Protein AF-A0A812NEE2-F1 (afdb_monomer)

Secondary structure (DSSP, 8-state):
--HHHHHHTS-----HHHHHHHHHTT--S-PPP--EETTEEPPTTS--TTHHHHHHHTT-S-HHHHHHHHHHHHHHHT--HHHHHHHHT-SS--HHHHHHHHHHHHTTT-----HHHHHHHHH-TTHHHHHHS--GGGS-HHHHHHHHHHHHHTGGGGSHHHHHHH-TTTHHHHHHHHHHHHHTT-

pLDDT: mean 72.53, std 22.14, range [34.97, 94.06]

Orga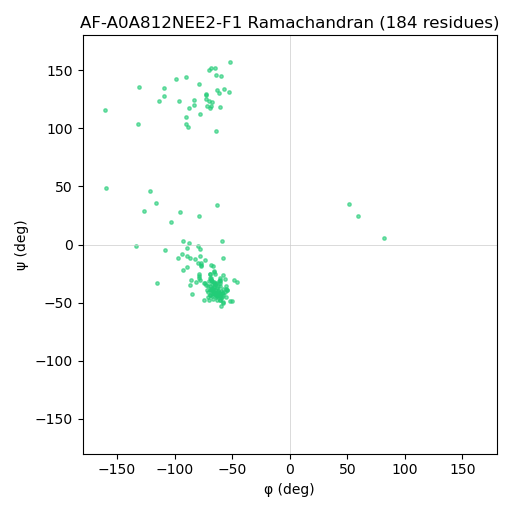nism: NCBI:txid1628268

Radius of gyration: 22.35 Å; Cα contacts (8 Å, |Δi|>4): 131; chains: 1; bounding box: 48×36×62 Å

Foldseek 3Di:
DPVVVVVVVPDDDDDPVVVVVVVVVVPPDPDDDQDDDPNDGDDDPPDDPPPPVVVVVVPPPPVVLVVLLVVLLVLLVPQDLVLLVVQLPDPDHDPLRLLLLQLLCLQVVNNDSDNVVSSVLSVDPCNSVVLSPDDLVVGDPVSLVSNVVSCVVCVVSLPLVNVCVRGVNSSSSSSNSVSSNVVVVD

Nearest PDB structures (foldseek):
  8ptk-assembly1_f  TM=9.381E-01  e=3.797E-05  Homo sapiens
  8ptk-assembly1_e  TM=9.399E-01  e=4.403E-05  Homo sapiens
  5ayh-assembly1_A  TM=8.836E-01  e=8.361E-05  Mus musculus
  6zyw-assembly1_B  TM=8.777E-01  e=1.018E-04  Tetrahymena thermophila SB210
  8bwy-assembly1_B  TM=8.777E-01  e=1.668E-04  Chlamydomonas reinhardtii

Solvent-accessible surface area (backbone atoms only — not comparable to full-atom values): 11246 Å² total; per-residue (Å²): 141,71,65,71,66,58,60,68,74,69,66,72,96,71,60,74,69,62,56,51,55,58,52,55,73,72,58,82,59,96,68,79,86,79,66,64,61,96,86,44,82,67,73,96,80,86,72,71,86,67,64,65,59,57,63,62,61,65,75,65,67,55,69,68,57,57,48,46,41,51,52,18,40,55,49,44,73,71,56,56,69,68,52,50,49,59,63,56,72,46,92,67,78,54,69,39,60,46,52,46,50,41,36,58,33,22,64,71,73,44,83,66,76,45,71,69,47,52,44,54,50,70,64,41,84,58,47,62,59,51,60,60,71,55,54,76,88,76,48,52,69,72,32,52,51,52,30,51,52,50,46,67,75,42,50,68,36,58,34,61,74,54,23,39,74,75,33,69,60,51,31,34,54,31,46,34,56,52,30,47,54,52,65,75,70,111

Sequence (186 aa):
NGDLLSELQQEAPCGVGDLQCRLAARFCDGARPTLLFDGSPLASTDFLYEDVSLAVVRRALPEEEAASLHAARTAMSHVRAEHLQLVKDLRMPPEPVRDVLAATMSLLDLREHSWMSMKKFLSQRAIVSRLIALEPHQVSFDSQLAVQEIVRRHSNSFTNEVISRCSIALAPFATLVRAFLVCWKA

Mean predicted aligned error: 14.73 Å

Structure (mmCIF, N/CA/C/O backbone):
data_AF-A0A812NEE2-F1
#
_entry.id   AF-A0A812NEE2-F1
#
loop_
_atom_site.group_PDB
_atom_site.id
_atom_site.type_symbol
_atom_site.label_atom_id
_atom_site.label_alt_id
_atom_site.label_comp_id
_atom_site.label_asym_id
_atom_site.label_entity_id
_atom_site.label_seq_id
_atom_site.pdbx_PDB_ins_code
_atom_site.Cartn_x
_atom_site.Cartn_y
_atom_site.Cartn_z
_atom_site.occupancy
_atom_site.B_iso_or_equiv
_atom_site.auth_seq_id
_atom_site.auth_comp_id
_atom_site.auth_asym_id
_atom_site.auth_atom_id
_atom_site.pdbx_PDB_model_num
ATOM 1 N N . ASN A 1 1 ? -22.176 -0.102 44.990 1.00 48.22 1 ASN A N 1
ATOM 2 C CA . ASN A 1 1 ? -21.096 -0.393 44.016 1.00 48.22 1 ASN A CA 1
ATOM 3 C C . ASN A 1 1 ? -20.821 -1.889 43.814 1.00 48.22 1 ASN A C 1
ATOM 5 O O . ASN A 1 1 ? -19.734 -2.221 43.374 1.00 48.22 1 ASN A O 1
ATOM 9 N N . GLY A 1 2 ? -21.789 -2.786 44.064 1.00 37.38 2 GLY A N 1
ATOM 10 C CA . GLY A 1 2 ? -21.690 -4.214 43.707 1.00 37.38 2 GLY A CA 1
ATOM 11 C C . GLY A 1 2 ? -22.718 -4.660 42.658 1.00 37.38 2 GLY A C 1
ATOM 12 O O . GLY A 1 2 ? -22.390 -5.470 41.806 1.00 37.38 2 GLY A O 1
ATOM 13 N N . ASP A 1 3 ? -23.922 -4.073 42.658 1.00 39.34 3 ASP A N 1
ATOM 14 C CA . ASP A 1 3 ? -25.022 -4.505 41.775 1.00 39.34 3 ASP A CA 1
ATOM 15 C C . ASP A 1 3 ? -24.939 -4.021 40.316 1.00 39.34 3 ASP A C 1
ATOM 17 O O . ASP A 1 3 ? -25.404 -4.708 39.414 1.00 39.34 3 ASP A O 1
ATOM 21 N N . LEU A 1 4 ? -24.290 -2.882 40.044 1.00 40.31 4 LEU A N 1
ATOM 22 C CA . LEU A 1 4 ? -24.251 -2.288 38.694 1.00 40.31 4 LEU A CA 1
ATOM 23 C C . LEU A 1 4 ? -23.427 -3.090 37.675 1.00 40.31 4 LEU A C 1
ATOM 25 O O . LEU A 1 4 ? -23.661 -2.979 36.475 1.00 40.31 4 LEU A O 1
ATOM 29 N N . LEU A 1 5 ? -22.449 -3.877 38.133 1.00 39.06 5 LEU A N 1
ATOM 30 C CA . LEU A 1 5 ? -21.659 -4.739 37.247 1.00 39.06 5 LEU A CA 1
ATOM 31 C C . LEU A 1 5 ? -22.418 -6.018 36.878 1.00 39.06 5 LEU A C 1
ATOM 33 O O . LEU A 1 5 ? -22.235 -6.529 35.776 1.00 39.06 5 LEU A O 1
ATOM 37 N N . SER A 1 6 ? -23.301 -6.485 37.761 1.00 43.12 6 SER A N 1
ATOM 38 C CA . SER A 1 6 ? -24.128 -7.670 37.537 1.00 43.12 6 SER A CA 1
ATOM 39 C C . SER A 1 6 ? -25.227 -7.401 36.504 1.00 43.12 6 SER A C 1
ATOM 41 O O . SER A 1 6 ? -25.455 -8.235 35.633 1.00 43.12 6 SER A O 1
ATOM 43 N N . GLU A 1 7 ? -25.840 -6.210 36.521 1.00 43.22 7 GLU A N 1
ATOM 44 C CA . GLU A 1 7 ? -26.845 -5.818 35.516 1.00 43.22 7 GLU A CA 1
ATOM 45 C C . GLU A 1 7 ? -26.243 -5.590 34.118 1.00 43.22 7 GLU A C 1
ATOM 47 O O . GLU A 1 7 ? -26.901 -5.843 33.114 1.00 43.22 7 GLU A O 1
ATOM 52 N N . LEU A 1 8 ? -24.972 -5.180 34.017 1.00 43.47 8 LEU A N 1
ATOM 53 C CA . LEU A 1 8 ? -24.307 -4.992 32.720 1.00 43.47 8 LEU A CA 1
ATOM 54 C C . LEU A 1 8 ? -23.863 -6.304 32.055 1.00 43.47 8 LEU A C 1
ATOM 56 O O . LEU A 1 8 ? -23.601 -6.308 30.853 1.00 43.47 8 LEU A O 1
ATOM 60 N N . GLN A 1 9 ? -23.768 -7.409 32.802 1.00 45.78 9 GLN A N 1
ATOM 61 C CA . GLN A 1 9 ? -23.388 -8.717 32.250 1.00 45.78 9 GLN A CA 1
ATOM 62 C C . GLN A 1 9 ? -24.579 -9.542 31.742 1.00 45.78 9 GLN A C 1
ATOM 64 O O . GLN A 1 9 ? -24.358 -10.559 31.087 1.00 45.78 9 GLN A O 1
ATOM 69 N N . GLN A 1 10 ? -25.819 -9.126 32.020 1.00 46.88 10 GLN A N 1
ATOM 70 C CA . GLN A 1 10 ? -27.020 -9.904 31.689 1.00 46.88 10 GLN A CA 1
ATOM 71 C C . GLN A 1 10 ? -27.866 -9.349 30.538 1.00 46.88 10 GLN A C 1
ATOM 73 O O . GLN A 1 10 ? -28.805 -10.017 30.107 1.00 46.88 10 GLN A O 1
ATOM 78 N N . GLU A 1 11 ? -27.526 -8.189 29.983 1.00 41.81 11 GLU A N 1
ATOM 79 C CA . GLU A 1 11 ? -28.314 -7.589 28.907 1.00 41.81 11 GLU A CA 1
ATOM 80 C C . GLU A 1 11 ? -27.861 -8.114 27.534 1.00 41.81 11 GLU A C 1
ATOM 82 O O . GLU A 1 11 ? -26.716 -7.949 27.109 1.00 41.81 11 GLU A O 1
ATOM 87 N N . ALA A 1 12 ? -28.791 -8.788 26.856 1.00 47.44 12 ALA A N 1
ATOM 88 C CA . ALA A 1 12 ? -28.661 -9.323 25.504 1.00 47.44 12 ALA A CA 1
ATOM 89 C C . ALA A 1 12 ? -28.190 -8.256 24.488 1.00 47.44 12 ALA A C 1
ATOM 91 O O . ALA A 1 12 ? -28.413 -7.063 24.704 1.00 47.44 12 ALA A O 1
ATOM 92 N N . PRO A 1 13 ? -27.583 -8.651 23.349 1.00 44.16 13 PRO A N 1
ATOM 93 C CA . PRO A 1 13 ? -27.105 -7.705 22.343 1.00 44.16 13 PRO A CA 1
ATOM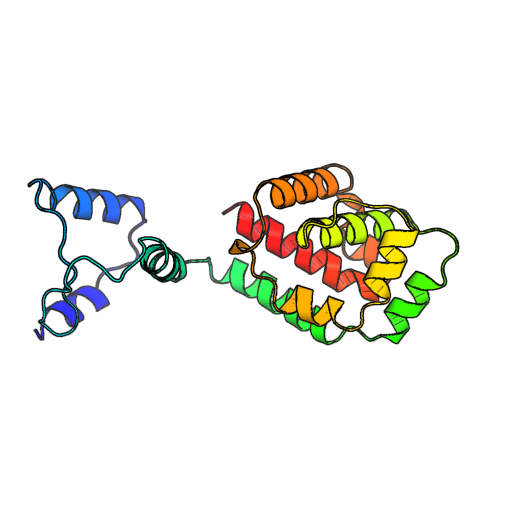 94 C C . PRO A 1 13 ? -28.282 -6.936 21.727 1.00 44.16 13 PRO A C 1
ATOM 96 O O . PRO A 1 13 ? -28.966 -7.430 20.832 1.00 44.16 13 PRO A O 1
ATOM 99 N N . CYS A 1 14 ? -28.537 -5.723 22.211 1.00 43.34 14 CYS A N 1
ATOM 100 C CA . CYS A 1 14 ? -29.480 -4.801 21.594 1.00 43.34 14 CYS A CA 1
ATOM 101 C C . CYS A 1 14 ? -28.759 -3.921 20.564 1.00 43.34 14 CYS A C 1
ATOM 103 O O . CYS A 1 14 ? -27.583 -3.579 20.703 1.00 43.34 14 CYS A O 1
ATOM 105 N N . GLY A 1 15 ? -29.462 -3.602 19.476 1.00 44.22 15 GLY A N 1
ATOM 106 C CA . GLY A 1 15 ? -28.920 -2.809 18.377 1.00 44.22 15 GLY A CA 1
ATOM 107 C C . GLY A 1 15 ? -28.562 -1.388 18.818 1.00 44.22 15 GLY A C 1
ATOM 108 O O . GLY A 1 15 ? -29.249 -0.786 19.639 1.00 44.22 15 GLY A O 1
ATOM 109 N N . VAL A 1 16 ? -27.503 -0.837 18.219 1.00 41.56 16 VAL A N 1
ATOM 110 C CA . VAL A 1 16 ? -26.883 0.468 18.535 1.00 41.56 16 VAL A CA 1
ATOM 111 C C . VAL A 1 16 ? -27.891 1.628 18.654 1.00 41.56 16 VAL A C 1
ATOM 113 O O . VAL A 1 16 ? -27.693 2.536 19.462 1.00 41.56 16 VAL A O 1
ATOM 116 N N . GLY A 1 17 ? -29.002 1.578 17.910 1.00 38.00 17 GLY A N 1
ATOM 117 C CA . GLY A 1 17 ? -30.061 2.593 17.963 1.00 38.00 17 GLY A CA 1
ATOM 1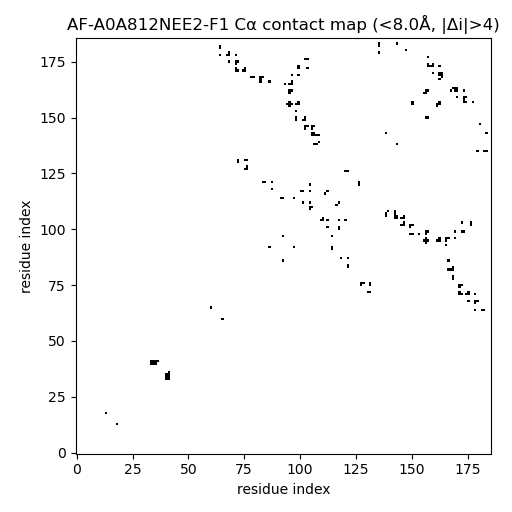18 C C . GLY A 1 17 ? -30.837 2.644 19.286 1.00 38.00 17 GLY A C 1
ATOM 119 O O . GLY A 1 17 ? -31.224 3.725 19.724 1.00 38.00 17 GLY A O 1
ATOM 120 N N . ASP A 1 18 ? -31.006 1.512 19.974 1.00 38.94 18 ASP A N 1
ATOM 121 C CA . ASP A 1 18 ? -31.802 1.433 21.209 1.00 38.94 18 ASP A CA 1
ATOM 122 C C . ASP A 1 18 ? -31.025 1.987 22.421 1.00 38.94 18 ASP A C 1
ATOM 124 O O . ASP A 1 18 ? -31.584 2.619 23.325 1.00 38.94 18 ASP A O 1
ATOM 128 N N . LEU A 1 19 ? -29.691 1.853 22.397 1.00 42.47 19 LEU A N 1
ATOM 129 C CA . LEU A 1 19 ? -28.796 2.459 23.387 1.00 42.47 19 LEU A CA 1
ATOM 130 C C . LEU A 1 19 ? -28.774 3.993 23.279 1.00 42.47 19 LEU A C 1
ATOM 132 O O . LEU A 1 19 ? -28.761 4.681 24.303 1.00 42.47 19 LEU A O 1
ATOM 136 N N . GLN A 1 20 ? -28.804 4.532 22.053 1.00 41.69 20 GLN A N 1
ATOM 137 C CA . GLN A 1 20 ? -28.837 5.979 21.806 1.00 41.69 20 GLN A CA 1
ATOM 138 C C . GLN A 1 20 ? -30.116 6.621 22.356 1.00 41.69 20 GLN A C 1
ATOM 140 O O . GLN A 1 20 ? -30.035 7.660 23.014 1.00 41.69 20 GLN A O 1
ATOM 145 N N . CYS A 1 21 ? -31.279 5.985 22.172 1.00 35.72 21 CYS A N 1
ATOM 146 C CA . CYS A 1 21 ? -32.547 6.480 22.714 1.00 35.72 21 CYS A CA 1
ATOM 147 C C . CYS A 1 21 ? -32.591 6.446 24.253 1.00 35.72 21 CYS A C 1
ATOM 149 O O . CYS A 1 21 ? -33.075 7.396 24.874 1.00 35.72 21 CYS A O 1
ATOM 151 N N . ARG A 1 22 ? -32.040 5.401 24.891 1.00 38.59 22 ARG A N 1
ATOM 152 C CA . ARG A 1 22 ? -32.010 5.285 26.365 1.00 38.59 22 ARG A CA 1
ATOM 153 C C . ARG A 1 22 ? -31.022 6.245 27.028 1.00 38.59 22 ARG A C 1
ATOM 155 O O . ARG A 1 22 ? -31.306 6.741 28.119 1.00 38.59 22 ARG A O 1
ATOM 162 N N . LEU A 1 23 ? -29.888 6.522 26.384 1.00 42.47 23 LEU A N 1
ATOM 163 C CA . LEU A 1 23 ? -28.936 7.531 26.853 1.00 42.47 23 LEU A CA 1
ATOM 164 C C . LEU A 1 23 ? -29.522 8.937 26.686 1.00 42.47 23 LEU A C 1
ATOM 166 O O . LEU A 1 23 ? -29.546 9.686 27.656 1.00 42.47 23 LEU A O 1
ATOM 170 N N . ALA A 1 24 ? -30.092 9.269 25.524 1.00 39.28 24 ALA A N 1
ATOM 171 C CA . ALA A 1 24 ? -30.701 10.581 25.285 1.00 39.28 24 ALA A CA 1
ATOM 172 C C . ALA A 1 24 ? -31.831 10.913 26.281 1.00 39.28 24 ALA A C 1
ATOM 174 O O . ALA A 1 24 ? -31.908 12.041 26.763 1.00 39.28 24 ALA A O 1
ATOM 175 N N . ALA A 1 25 ? -32.648 9.923 26.663 1.00 39.91 25 ALA A N 1
ATOM 176 C CA . ALA A 1 25 ? -33.715 10.097 27.652 1.00 39.91 25 ALA A CA 1
ATOM 177 C C . ALA A 1 25 ? -33.213 10.360 29.090 1.00 39.91 25 ALA A C 1
ATOM 179 O O . ALA A 1 25 ? -33.983 10.830 29.925 1.00 39.91 25 ALA A O 1
ATOM 180 N N . ARG A 1 26 ? -31.940 10.069 29.403 1.00 45.72 26 ARG A N 1
ATOM 181 C CA . ARG A 1 26 ? -31.341 10.323 30.728 1.00 45.72 26 ARG A CA 1
ATOM 182 C C . ARG A 1 26 ? -30.608 11.666 30.841 1.00 45.72 26 ARG A C 1
ATOM 184 O O . ARG A 1 26 ? -30.230 12.030 31.949 1.00 45.72 26 ARG A O 1
ATOM 191 N N . PHE A 1 27 ? -30.428 12.406 29.744 1.00 49.34 27 PHE A N 1
ATOM 192 C CA . PHE A 1 27 ? -29.640 13.650 29.705 1.00 49.34 27 PHE A CA 1
ATOM 193 C C . PHE A 1 27 ? -30.481 14.895 29.369 1.00 49.34 27 PHE A C 1
ATOM 195 O O . PHE A 1 27 ? -30.011 15.801 28.685 1.00 49.34 27 PHE A O 1
ATOM 202 N N . CYS A 1 28 ? -31.732 14.954 29.836 1.00 39.47 28 CYS A N 1
ATOM 203 C CA . CYS A 1 28 ? -32.640 16.070 29.539 1.00 39.47 28 CYS A CA 1
ATOM 204 C C . CYS A 1 28 ? -32.396 17.356 30.348 1.00 39.47 28 CYS A C 1
ATOM 206 O O . CYS A 1 28 ? -33.044 18.356 30.059 1.00 39.47 28 CYS A O 1
ATOM 208 N N . ASP A 1 29 ? -31.459 17.383 31.295 1.00 39.16 29 ASP A N 1
ATOM 209 C CA . ASP A 1 29 ? -31.060 18.621 31.969 1.00 39.16 29 ASP A CA 1
ATOM 210 C C . ASP A 1 29 ? -29.656 19.014 31.524 1.00 39.16 29 ASP A C 1
ATOM 212 O O . ASP A 1 29 ? -28.736 18.202 31.585 1.00 39.16 29 ASP A O 1
ATOM 216 N N . GLY A 1 30 ? -29.498 20.259 31.066 1.00 44.59 30 GLY A N 1
ATOM 217 C CA . GLY A 1 30 ? -28.292 20.843 30.459 1.00 44.59 30 GLY A CA 1
ATOM 218 C C . GLY A 1 30 ? -27.040 20.934 31.348 1.00 44.59 30 GLY A C 1
ATOM 219 O O . GLY A 1 30 ? -26.257 21.874 31.217 1.00 44.59 30 GLY A O 1
ATOM 220 N N . ALA A 1 31 ? -26.825 19.979 32.248 1.00 40.44 31 ALA A N 1
ATOM 221 C CA . ALA A 1 31 ? -25.602 19.797 33.003 1.00 40.44 31 ALA A CA 1
ATOM 222 C C . ALA A 1 31 ? -24.578 19.016 32.161 1.00 40.44 31 ALA A C 1
ATOM 224 O O . ALA A 1 31 ? -24.808 17.881 31.743 1.00 40.44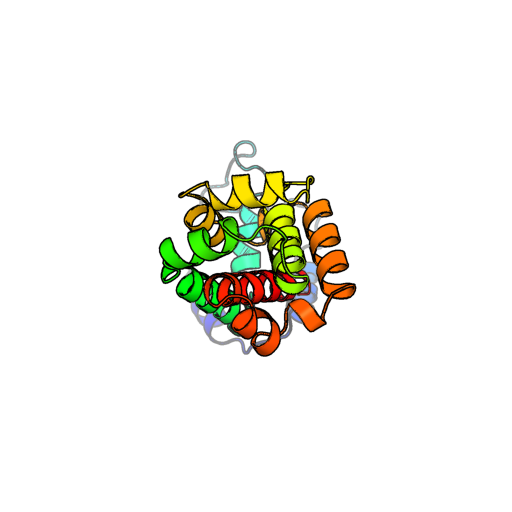 31 ALA A O 1
ATOM 225 N N . ARG A 1 32 ? -23.421 19.639 31.909 1.00 43.19 32 ARG A N 1
ATOM 226 C CA . ARG A 1 32 ? -22.275 18.989 31.255 1.00 43.19 32 ARG A CA 1
ATOM 227 C C . ARG A 1 32 ? -21.852 17.750 32.061 1.00 43.19 32 ARG A C 1
ATOM 229 O O . ARG A 1 32 ? -21.709 17.866 33.278 1.00 43.19 32 ARG A O 1
ATOM 236 N N . PRO A 1 33 ? -21.600 16.593 31.424 1.00 42.84 33 PRO A N 1
ATOM 237 C CA . PRO A 1 33 ? -21.165 15.405 32.143 1.00 42.84 33 PRO A CA 1
ATOM 238 C C . PRO A 1 33 ? -19.756 15.616 32.714 1.00 42.84 33 PRO A C 1
ATOM 240 O O . PRO A 1 33 ? -18.811 15.881 31.973 1.00 42.84 33 PRO A O 1
ATOM 243 N N . THR A 1 34 ? -19.601 15.479 34.032 1.00 40.47 34 THR A N 1
ATOM 244 C CA . THR A 1 34 ? -18.290 15.307 34.670 1.00 40.47 34 THR A CA 1
ATOM 245 C C . THR A 1 34 ? -18.001 13.814 34.728 1.00 40.47 34 THR A C 1
ATOM 247 O O . THR A 1 34 ? -18.658 13.079 35.463 1.00 40.47 34 THR A O 1
ATOM 250 N N . LEU A 1 35 ? -17.042 13.348 33.928 1.00 39.38 35 LEU A N 1
ATOM 251 C CA . LEU A 1 35 ? -16.550 11.979 34.047 1.00 39.38 35 LEU A CA 1
ATOM 252 C C . LEU A 1 35 ? -15.759 11.858 35.355 1.00 39.38 35 LEU A C 1
ATOM 254 O O . LEU A 1 35 ? -14.823 12.617 35.606 1.00 39.38 35 LEU A O 1
ATOM 258 N N . LEU A 1 36 ? -16.177 10.920 36.200 1.00 39.97 36 LEU A N 1
ATOM 259 C CA . LEU A 1 36 ? -15.525 10.575 37.460 1.00 39.97 36 LEU A CA 1
ATOM 260 C C . LEU A 1 36 ? -14.615 9.371 37.215 1.00 39.97 36 LEU A C 1
ATOM 262 O O . LEU A 1 36 ? -15.090 8.321 36.781 1.00 39.97 36 LEU A O 1
ATOM 266 N N . PHE A 1 37 ? -13.328 9.512 37.520 1.00 34.97 37 PHE A N 1
ATOM 267 C CA . PHE A 1 37 ? -12.388 8.393 37.572 1.00 34.97 37 PHE A CA 1
ATOM 268 C C . PHE A 1 37 ? -11.950 8.220 39.031 1.00 34.97 37 PHE A C 1
ATOM 270 O O . PHE A 1 37 ? -11.537 9.183 39.672 1.00 34.97 37 PHE A O 1
ATOM 277 N N . ASP A 1 38 ? -12.144 7.018 39.579 1.00 35.34 38 ASP A N 1
ATOM 278 C CA . ASP A 1 38 ? -11.843 6.644 40.975 1.00 35.34 38 ASP A CA 1
ATOM 279 C C . ASP A 1 38 ? -12.420 7.579 42.069 1.00 35.34 38 ASP A C 1
ATOM 281 O O . ASP A 1 38 ? -11.824 7.824 43.113 1.00 35.34 38 ASP A O 1
ATOM 285 N N . GLY A 1 39 ? -13.610 8.142 41.828 1.00 41.50 39 GLY A N 1
ATOM 286 C CA . GLY A 1 39 ? -14.336 8.946 42.820 1.00 41.50 39 GLY A CA 1
ATOM 287 C C . GLY A 1 39 ? -13.893 10.407 42.955 1.00 41.50 39 GLY A C 1
ATOM 288 O O . GLY A 1 39 ? -14.441 11.111 43.801 1.00 41.50 39 GLY A O 1
ATOM 289 N N . SER A 1 40 ? -12.975 10.894 42.113 1.00 37.69 40 SER A N 1
ATOM 290 C CA . SER A 1 40 ? -12.601 12.317 42.069 1.00 37.69 40 SER A CA 1
ATOM 291 C C . SER A 1 40 ? -13.102 13.005 40.789 1.00 37.69 40 SER A C 1
ATOM 293 O O . SER A 1 40 ? -12.956 12.440 39.700 1.00 37.69 40 SER A O 1
ATOM 295 N N . PRO A 1 41 ? -13.695 14.215 40.879 1.00 39.56 41 PRO A N 1
ATOM 296 C CA . PRO A 1 41 ? -14.094 14.992 39.709 1.00 39.56 41 PRO A CA 1
ATOM 297 C C . PRO A 1 41 ? -12.850 15.475 38.960 1.00 39.56 41 PRO A C 1
ATOM 299 O O . PRO A 1 41 ? -12.022 16.201 39.510 1.00 39.56 41 PRO A O 1
ATOM 302 N N . LEU A 1 42 ? -12.713 15.059 37.702 1.00 39.00 42 LEU A N 1
ATOM 303 C CA . LEU A 1 42 ? -11.600 15.465 36.851 1.00 39.00 42 LEU A CA 1
ATOM 304 C C . LEU A 1 42 ? -11.743 16.953 36.501 1.00 39.00 42 LEU A C 1
ATOM 306 O O . LEU A 1 42 ? -12.730 17.375 35.896 1.00 39.00 42 LEU A O 1
ATOM 310 N N . ALA A 1 43 ? -10.768 17.756 36.927 1.00 41.44 43 ALA A N 1
ATOM 311 C CA . ALA A 1 43 ? -10.721 19.184 36.649 1.00 41.44 43 ALA A CA 1
ATOM 312 C C . ALA A 1 43 ? -10.424 19.464 35.163 1.00 41.44 43 ALA A C 1
ATOM 314 O O . ALA A 1 43 ? -9.764 18.706 34.459 1.00 41.44 43 ALA A O 1
ATOM 315 N N . SER A 1 44 ? -10.952 20.594 34.708 1.00 48.44 44 SER A N 1
ATOM 316 C CA . SER A 1 44 ? -11.383 20.891 33.341 1.00 48.44 44 SER A CA 1
ATOM 317 C C . SER A 1 44 ? -10.287 21.249 32.314 1.00 48.44 44 SER A C 1
ATOM 319 O O . SER A 1 44 ? -10.616 21.937 31.347 1.00 48.44 44 SER A O 1
ATOM 321 N N . THR A 1 45 ? -9.017 20.848 32.454 1.00 44.12 45 THR A N 1
ATOM 322 C CA . THR A 1 45 ? -7.966 21.388 31.551 1.00 44.12 45 THR A CA 1
ATOM 323 C C . THR A 1 45 ? -6.969 20.430 30.905 1.00 44.12 45 THR A C 1
ATOM 325 O O . THR A 1 45 ? -6.222 20.914 30.068 1.00 44.12 45 THR A O 1
ATOM 328 N N . ASP A 1 46 ? -6.992 19.115 31.138 1.00 38.12 46 ASP A N 1
ATOM 329 C CA . ASP A 1 46 ? -5.967 18.223 30.542 1.00 38.12 46 ASP A CA 1
ATOM 330 C C . ASP A 1 46 ? -6.508 17.031 29.738 1.00 38.12 46 ASP A C 1
ATOM 332 O O . ASP A 1 46 ? -5.847 16.005 29.615 1.00 38.12 46 ASP A O 1
ATOM 336 N N . PHE A 1 47 ? -7.693 17.153 29.135 1.00 37.28 47 PHE A N 1
ATOM 337 C CA . PHE A 1 47 ? -8.155 16.162 28.160 1.00 37.28 47 PHE A CA 1
ATOM 338 C C . PHE A 1 47 ? -8.671 16.846 26.901 1.00 37.28 47 PHE A C 1
ATOM 340 O O . PHE A 1 47 ? -9.774 17.393 26.866 1.00 37.28 47 PHE A O 1
ATOM 347 N N . LEU A 1 48 ? -7.853 16.798 25.850 1.00 40.25 48 LEU A N 1
ATOM 348 C CA . LEU A 1 48 ? -8.327 17.042 24.500 1.00 40.25 48 LEU A CA 1
ATOM 349 C C . LEU A 1 48 ? -9.371 15.969 24.173 1.00 40.25 48 LEU A C 1
ATOM 351 O O . LEU A 1 48 ? -9.173 14.774 24.379 1.00 40.25 48 LEU A O 1
ATOM 355 N N . TYR A 1 49 ? -10.507 16.436 23.677 1.00 45.25 49 TYR A N 1
ATOM 356 C CA . TYR A 1 49 ? -11.735 15.710 23.352 1.00 45.25 49 TYR A CA 1
ATOM 357 C C . TYR A 1 49 ? -11.558 14.578 22.307 1.00 45.25 49 TYR A C 1
ATOM 359 O O . TYR A 1 49 ? -12.523 13.922 21.921 1.00 45.25 49 TYR A O 1
ATOM 367 N N . GLU A 1 50 ? -10.331 14.322 21.854 1.00 43.03 50 GLU A N 1
ATOM 368 C CA . GLU A 1 50 ? -9.992 13.374 20.792 1.00 43.03 50 GLU A CA 1
ATOM 369 C C . GLU A 1 50 ? -9.648 11.962 21.302 1.00 43.03 50 GLU A C 1
ATOM 371 O O . GLU A 1 50 ? -9.846 10.996 20.566 1.00 43.03 50 GLU A O 1
ATOM 376 N N . ASP A 1 51 ? -9.244 11.786 22.567 1.00 42.84 51 ASP A N 1
ATOM 377 C CA . ASP A 1 51 ? -8.752 10.478 23.044 1.00 42.84 51 ASP A CA 1
ATOM 378 C C . ASP A 1 51 ? -9.851 9.513 23.532 1.00 42.84 51 ASP A C 1
ATOM 380 O O . ASP A 1 51 ? -9.730 8.292 23.396 1.00 42.84 51 ASP A O 1
ATOM 384 N N . VAL A 1 52 ? -10.963 10.029 24.069 1.00 44.84 52 VAL A N 1
ATOM 385 C CA . VAL A 1 52 ? -12.018 9.183 24.670 1.00 44.84 52 VAL A CA 1
ATOM 386 C C . VAL A 1 52 ? -12.958 8.595 23.608 1.00 44.84 52 VAL A C 1
ATOM 388 O O . VAL A 1 52 ? -13.399 7.450 23.739 1.00 44.84 52 VAL A O 1
ATOM 391 N N . SER A 1 53 ? -13.201 9.312 22.506 1.00 47.94 53 SER A N 1
ATOM 392 C CA . SER A 1 53 ? -14.023 8.813 21.389 1.00 47.94 53 SER A CA 1
ATOM 393 C C . SER A 1 53 ? -13.376 7.628 20.669 1.00 47.94 53 SER A C 1
ATOM 395 O O . SER A 1 53 ? -14.065 6.673 20.313 1.00 47.94 53 SER A O 1
ATOM 397 N N . LEU A 1 54 ? -12.047 7.613 20.529 1.00 45.88 54 LEU A N 1
ATOM 398 C CA . LEU A 1 54 ? -11.335 6.499 19.897 1.00 45.88 54 LEU A CA 1
ATOM 399 C C . LEU A 1 54 ? -11.393 5.215 20.738 1.00 45.88 54 LEU A C 1
ATOM 401 O O . LEU A 1 54 ? -11.413 4.125 20.175 1.00 45.88 54 LEU A O 1
ATOM 405 N N . ALA A 1 55 ? -11.455 5.309 22.070 1.00 37.09 55 ALA A N 1
ATOM 406 C CA . ALA A 1 55 ? -11.505 4.139 22.950 1.00 37.09 55 ALA A CA 1
ATOM 407 C C . ALA A 1 55 ? -12.893 3.477 23.039 1.00 37.09 55 ALA A C 1
ATOM 409 O O . ALA A 1 55 ? -12.984 2.280 23.315 1.00 37.09 55 ALA A O 1
ATOM 410 N N . VAL A 1 56 ? -13.969 4.228 22.789 1.00 40.38 56 VAL A N 1
ATOM 411 C CA . VAL A 1 56 ? -15.348 3.707 22.782 1.00 40.38 56 VAL A CA 1
ATOM 412 C C . VAL A 1 56 ? -15.722 3.144 21.405 1.00 40.38 56 VAL A C 1
ATOM 414 O O . VAL A 1 56 ? -16.358 2.094 21.336 1.00 40.38 56 VAL A O 1
ATOM 417 N N . VAL A 1 57 ? -15.230 3.745 20.314 1.00 45.31 57 VAL A N 1
ATOM 418 C CA . VAL A 1 57 ? -15.356 3.188 18.949 1.00 45.31 57 VAL A CA 1
ATOM 419 C C . VAL A 1 57 ? -14.582 1.866 18.796 1.00 45.31 57 VAL A C 1
ATOM 421 O O . VAL A 1 57 ? -14.988 0.993 18.034 1.00 45.31 57 VAL A O 1
ATOM 424 N N . ARG A 1 58 ? -13.531 1.640 19.602 1.00 44.78 58 ARG A N 1
ATOM 425 C CA . ARG A 1 58 ? -12.776 0.368 19.664 1.00 44.78 58 ARG A CA 1
ATOM 426 C C . ARG A 1 58 ? -13.605 -0.871 20.014 1.00 44.78 58 ARG A C 1
ATOM 428 O O . ARG A 1 58 ? -13.070 -1.971 19.910 1.00 44.78 58 ARG A O 1
ATOM 435 N N . ARG A 1 59 ? -14.857 -0.746 20.466 1.00 42.94 59 ARG A N 1
ATOM 436 C CA . ARG A 1 59 ? -15.601 -1.897 21.001 1.00 42.94 59 ARG A CA 1
ATOM 437 C C . ARG A 1 59 ? -16.411 -2.705 19.989 1.00 42.94 59 ARG A C 1
ATOM 439 O O . ARG A 1 59 ? -16.961 -3.723 20.391 1.00 42.94 59 ARG A O 1
ATOM 446 N N . ALA A 1 60 ? -16.463 -2.314 18.716 1.00 44.56 60 ALA A N 1
ATOM 447 C CA . ALA A 1 60 ? -17.162 -3.106 17.704 1.00 44.56 60 ALA A CA 1
ATOM 448 C C . ALA A 1 60 ? -16.719 -2.783 16.268 1.00 44.56 60 ALA A C 1
ATOM 450 O O . ALA A 1 60 ? -17.564 -2.603 15.398 1.00 44.56 60 ALA A O 1
ATOM 451 N N . LEU A 1 61 ? -15.410 -2.741 15.982 1.00 52.41 61 LEU A N 1
ATOM 452 C CA . LEU A 1 61 ? -15.021 -3.177 14.635 1.00 52.41 61 LEU A CA 1
ATOM 453 C C . LEU A 1 61 ? -15.489 -4.635 14.559 1.00 52.41 61 LEU A C 1
ATOM 455 O O . LEU A 1 61 ? -15.083 -5.412 15.432 1.00 52.41 61 LEU A O 1
ATOM 459 N N . PRO A 1 62 ? -16.406 -4.996 13.647 1.00 56.16 62 PRO A N 1
ATOM 460 C CA . PRO A 1 62 ? -16.897 -6.363 13.571 1.00 56.16 62 PRO A CA 1
ATOM 461 C C . PRO A 1 62 ? -15.669 -7.269 13.470 1.00 56.16 62 PRO A C 1
ATOM 463 O O . PRO A 1 62 ? -14.746 -6.966 12.714 1.00 56.16 62 PRO A O 1
ATOM 466 N N . GLU A 1 63 ? -15.604 -8.327 14.283 1.00 60.91 63 GLU A N 1
ATOM 467 C CA . GLU A 1 63 ? -14.426 -9.210 14.377 1.00 60.91 63 GLU A CA 1
ATOM 468 C C . GLU A 1 63 ? -13.866 -9.603 12.999 1.00 60.91 63 GLU A C 1
ATOM 470 O O . GLU A 1 63 ? -12.656 -9.738 12.819 1.00 60.91 63 GLU A O 1
ATOM 475 N N . GLU A 1 64 ? -14.748 -9.720 12.009 1.00 62.03 64 GLU A N 1
ATOM 476 C CA . GLU A 1 64 ? -14.430 -10.008 10.617 1.00 62.03 64 GLU A CA 1
ATOM 477 C C . GLU A 1 64 ? -13.493 -8.970 9.961 1.00 62.03 64 GLU A C 1
ATOM 479 O O . GLU A 1 64 ? -12.540 -9.334 9.264 1.00 62.03 64 GLU A O 1
ATOM 484 N N . GLU A 1 65 ? -13.697 -7.677 10.213 1.00 66.25 65 GLU A N 1
ATOM 485 C CA . GLU A 1 65 ? -12.885 -6.601 9.636 1.00 66.25 65 GLU A CA 1
ATOM 486 C C . GLU A 1 65 ? 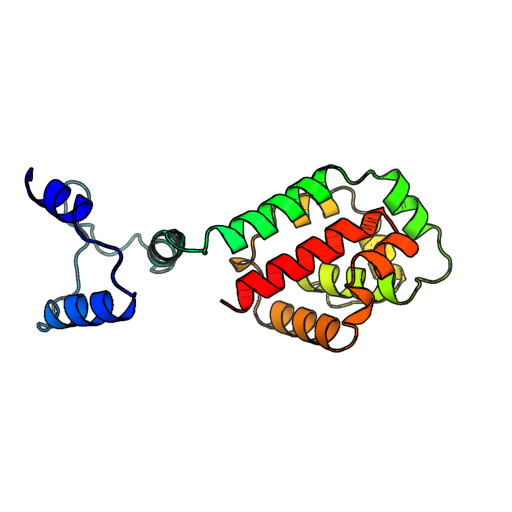-11.482 -6.575 10.235 1.00 66.25 65 GLU A C 1
ATOM 488 O O . GLU A 1 65 ? -10.485 -6.529 9.502 1.00 66.25 65 GLU A O 1
ATOM 493 N N . ALA A 1 66 ? -11.399 -6.695 11.561 1.00 68.62 66 ALA A N 1
ATOM 494 C CA . ALA A 1 66 ? -10.130 -6.792 12.271 1.00 68.62 66 ALA A CA 1
ATOM 495 C C . ALA A 1 66 ? -9.348 -8.050 11.852 1.00 68.62 66 ALA A C 1
ATOM 497 O O . ALA A 1 66 ? -8.131 -7.981 11.642 1.00 68.62 66 ALA A O 1
ATOM 498 N N . ALA A 1 67 ? -10.039 -9.176 11.646 1.00 75.62 67 ALA A N 1
ATOM 499 C CA . ALA A 1 67 ? -9.435 -10.409 11.152 1.00 75.62 67 ALA A CA 1
ATOM 500 C C . ALA A 1 67 ? -8.847 -10.236 9.742 1.00 75.62 67 ALA A C 1
ATOM 502 O O . ALA A 1 67 ? -7.721 -10.675 9.486 1.00 75.62 67 ALA A O 1
ATOM 503 N N . SER A 1 68 ? -9.558 -9.548 8.841 1.00 81.25 68 SER A N 1
ATOM 504 C CA . SER A 1 68 ? -9.091 -9.311 7.467 1.00 81.25 68 SER A CA 1
ATOM 505 C C . SER A 1 68 ? -7.817 -8.451 7.411 1.00 81.25 68 SER A C 1
ATOM 507 O O . SER A 1 68 ? -6.865 -8.787 6.696 1.00 81.25 68 SER A O 1
ATOM 509 N N . LEU A 1 69 ? -7.745 -7.391 8.226 1.00 85.81 69 LEU A N 1
ATOM 510 C CA . LEU A 1 69 ? -6.558 -6.540 8.350 1.00 85.81 69 LEU A CA 1
ATOM 511 C C . LEU A 1 69 ? -5.390 -7.290 8.994 1.00 85.81 69 LEU A C 1
ATOM 513 O O . LEU A 1 69 ? -4.259 -7.215 8.504 1.00 85.81 69 LEU A O 1
ATOM 517 N N . HIS A 1 70 ? -5.649 -8.044 10.064 1.00 85.62 70 HIS A N 1
ATOM 518 C CA . HIS A 1 70 ? -4.621 -8.829 10.743 1.00 85.62 70 HIS A CA 1
ATOM 519 C C . HIS A 1 70 ? -4.015 -9.900 9.821 1.00 85.62 70 HIS A C 1
ATOM 521 O O . HIS A 1 70 ? -2.788 -10.041 9.747 1.00 85.62 70 HIS A O 1
ATOM 527 N N . ALA A 1 71 ? -4.852 -10.605 9.055 1.00 86.69 71 ALA A N 1
ATOM 528 C CA . ALA A 1 71 ? -4.404 -11.581 8.066 1.00 86.69 71 ALA A CA 1
ATOM 529 C C . ALA A 1 71 ? -3.539 -10.930 6.972 1.00 86.69 71 ALA A C 1
ATOM 531 O O . ALA A 1 71 ? -2.471 -11.448 6.632 1.00 86.69 71 ALA A O 1
ATOM 532 N N . ALA A 1 72 ? -3.945 -9.761 6.463 1.00 88.75 72 ALA A N 1
ATOM 533 C CA . ALA A 1 72 ? -3.174 -9.022 5.464 1.00 88.75 72 ALA A CA 1
ATOM 534 C C . ALA A 1 72 ? -1.801 -8.572 5.995 1.00 88.75 72 ALA A C 1
ATOM 536 O O . ALA A 1 72 ? -0.783 -8.748 5.321 1.00 88.75 72 ALA A O 1
ATOM 537 N N . ARG A 1 73 ? -1.747 -8.042 7.224 1.00 89.44 73 ARG A N 1
ATOM 538 C CA . ARG A 1 73 ? -0.494 -7.627 7.883 1.00 89.44 73 ARG A CA 1
ATOM 539 C C . ARG A 1 73 ? 0.449 -8.806 8.110 1.00 89.44 73 ARG A C 1
ATOM 541 O O . ARG A 1 73 ? 1.646 -8.696 7.845 1.00 89.44 73 ARG A O 1
ATOM 548 N N . THR A 1 74 ? -0.099 -9.944 8.526 1.00 89.75 74 THR A N 1
ATOM 549 C CA . THR A 1 74 ? 0.662 -11.186 8.692 1.00 89.75 74 THR A CA 1
ATOM 550 C C . THR A 1 74 ? 1.222 -11.662 7.354 1.00 89.75 74 THR A C 1
ATOM 552 O O . THR A 1 74 ? 2.392 -12.012 7.268 1.00 89.75 74 THR A O 1
ATOM 555 N N . ALA A 1 75 ? 0.451 -11.605 6.268 1.00 89.69 75 ALA A N 1
ATOM 556 C CA . ALA A 1 75 ? 0.964 -11.953 4.944 1.00 89.69 75 ALA A CA 1
ATOM 557 C C . ALA A 1 75 ? 2.088 -11.002 4.482 1.00 89.69 75 ALA A C 1
ATOM 559 O O . ALA A 1 75 ? 3.070 -11.448 3.887 1.00 89.69 75 ALA A O 1
ATOM 560 N N . MET A 1 76 ? 1.989 -9.704 4.795 1.00 89.94 76 MET A N 1
ATOM 561 C CA . MET A 1 76 ? 3.033 -8.726 4.467 1.00 89.94 76 MET A CA 1
ATOM 562 C C . MET A 1 76 ? 4.337 -8.937 5.241 1.00 89.94 76 MET A C 1
ATOM 564 O O . MET A 1 76 ? 5.406 -8.703 4.677 1.00 89.94 76 MET A O 1
ATOM 568 N N . SER A 1 77 ? 4.288 -9.403 6.493 1.00 87.88 77 SER A N 1
ATOM 569 C CA . SER A 1 77 ? 5.511 -9.660 7.271 1.00 87.88 77 SER A CA 1
ATOM 570 C C . SER A 1 77 ? 6.365 -10.795 6.689 1.00 87.88 77 SER A C 1
ATOM 572 O O . SER A 1 77 ? 7.579 -10.807 6.880 1.00 87.88 77 SER A O 1
ATOM 574 N N . HIS A 1 78 ? 5.760 -11.698 5.912 1.00 87.81 78 HIS A N 1
ATOM 575 C CA . HIS A 1 78 ? 6.442 -12.805 5.237 1.00 87.81 78 HIS A CA 1
ATOM 576 C C . HIS A 1 78 ? 6.996 -12.431 3.845 1.00 87.81 78 HIS A C 1
ATOM 578 O O . HIS A 1 78 ? 7.575 -13.278 3.155 1.00 87.81 78 HIS A O 1
ATOM 584 N N . VAL A 1 79 ? 6.841 -11.178 3.395 1.00 88.25 79 VAL A N 1
ATOM 585 C CA . VAL A 1 79 ? 7.329 -10.742 2.077 1.00 88.25 79 VAL A CA 1
ATOM 586 C C . VAL A 1 79 ? 8.854 -10.646 2.072 1.00 88.25 79 VAL A C 1
ATOM 588 O O . VAL A 1 79 ? 9.461 -9.846 2.780 1.00 88.25 79 VAL A O 1
ATOM 591 N N . ARG A 1 80 ? 9.488 -11.439 1.204 1.00 84.69 80 ARG A N 1
ATOM 592 C CA . ARG A 1 80 ? 10.945 -11.444 1.023 1.00 84.69 80 ARG A CA 1
ATOM 593 C C . ARG A 1 80 ? 11.410 -10.272 0.157 1.00 84.69 80 ARG A C 1
ATOM 595 O O . ARG A 1 80 ? 10.831 -9.994 -0.893 1.00 84.69 80 ARG A O 1
ATOM 602 N N . ALA A 1 81 ? 12.519 -9.645 0.555 1.00 84.44 81 ALA A N 1
ATOM 603 C CA . ALA A 1 81 ? 13.120 -8.522 -0.170 1.00 84.44 81 ALA A CA 1
ATOM 604 C C . ALA A 1 81 ? 13.542 -8.882 -1.607 1.00 84.44 81 ALA A C 1
ATOM 606 O O . ALA A 1 81 ? 13.482 -8.031 -2.491 1.00 84.44 81 ALA A O 1
ATOM 607 N N . GLU A 1 82 ? 13.919 -10.140 -1.855 1.00 87.56 82 GLU A N 1
ATOM 608 C CA . GLU A 1 82 ? 14.262 -10.657 -3.188 1.00 87.56 82 GLU A CA 1
ATOM 609 C C . GLU A 1 82 ? 13.132 -10.435 -4.199 1.00 87.56 82 GLU A C 1
ATOM 611 O O . GLU A 1 82 ? 13.368 -9.932 -5.294 1.00 87.56 82 GLU A O 1
ATOM 616 N N . HIS A 1 83 ? 11.885 -10.721 -3.814 1.00 87.06 83 HIS A N 1
ATOM 617 C CA . HIS A 1 83 ? 10.745 -10.562 -4.713 1.00 87.06 83 HIS A CA 1
ATOM 618 C C . HIS A 1 83 ? 10.448 -9.091 -5.034 1.00 87.06 83 HIS A C 1
ATOM 620 O O .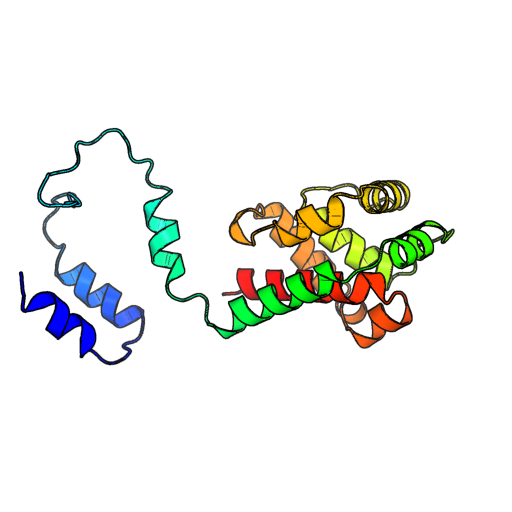 HIS A 1 83 ? 9.949 -8.786 -6.115 1.00 87.06 83 HIS A O 1
ATOM 626 N N . LEU A 1 84 ? 10.772 -8.168 -4.123 1.00 88.56 84 LEU A N 1
ATOM 627 C CA . LEU A 1 84 ? 10.636 -6.730 -4.368 1.00 88.56 84 LEU A CA 1
ATOM 628 C C . LEU A 1 84 ? 11.723 -6.213 -5.320 1.00 88.56 84 LEU A C 1
ATOM 630 O O . LEU A 1 84 ? 11.451 -5.316 -6.117 1.00 88.56 84 LEU A O 1
ATOM 634 N N . GLN A 1 85 ? 12.933 -6.785 -5.281 1.00 88.81 85 GLN A N 1
ATOM 635 C CA . GLN A 1 85 ? 13.986 -6.443 -6.246 1.00 88.81 85 GLN A CA 1
ATOM 636 C C . GLN A 1 85 ? 13.606 -6.874 -7.664 1.00 88.81 85 GLN A C 1
ATOM 638 O O . GLN A 1 85 ? 13.736 -6.064 -8.577 1.00 88.81 85 GLN A O 1
ATOM 643 N N . LEU A 1 86 ? 13.001 -8.058 -7.836 1.00 89.19 86 LEU A N 1
ATOM 644 C CA . LEU A 1 86 ? 12.506 -8.507 -9.146 1.00 89.19 86 LEU A CA 1
ATOM 645 C C . LEU A 1 86 ? 11.536 -7.502 -9.783 1.00 89.19 86 LEU A C 1
ATOM 647 O O . LEU A 1 86 ? 11.587 -7.268 -10.986 1.00 89.19 86 LEU A O 1
ATOM 651 N N . VAL A 1 87 ? 10.675 -6.869 -8.978 1.00 89.25 87 VAL A N 1
ATOM 652 C CA . VAL A 1 87 ? 9.757 -5.825 -9.461 1.00 89.25 87 VAL A CA 1
ATOM 653 C C . VAL A 1 87 ? 10.520 -4.567 -9.893 1.00 89.25 87 VAL A C 1
ATOM 655 O O . VAL A 1 87 ? 10.152 -3.938 -10.883 1.00 89.25 87 VAL A O 1
ATOM 658 N N . LYS A 1 88 ? 11.595 -4.195 -9.188 1.00 88.44 88 LYS A N 1
ATOM 659 C CA . LYS A 1 88 ? 12.409 -3.011 -9.513 1.00 88.44 88 LYS A CA 1
ATOM 660 C C . LYS A 1 88 ? 13.233 -3.172 -10.789 1.00 88.44 88 LYS A C 1
ATOM 662 O O . LYS A 1 88 ? 13.464 -2.173 -11.474 1.00 88.44 88 LYS A O 1
ATOM 667 N N . ASP A 1 89 ? 13.660 -4.394 -11.088 1.00 88.62 89 ASP A N 1
ATOM 668 C CA . ASP A 1 89 ? 14.494 -4.708 -12.253 1.00 88.62 89 ASP A CA 1
ATOM 669 C C . ASP A 1 89 ? 13.710 -4.655 -13.575 1.00 88.62 89 ASP A C 1
ATOM 671 O O . ASP A 1 89 ? 14.292 -4.581 -14.661 1.00 88.62 89 ASP A O 1
ATOM 675 N N . LEU A 1 90 ? 12.375 -4.620 -13.505 1.00 87.44 90 LEU A N 1
ATOM 676 C CA . LEU A 1 90 ? 11.524 -4.444 -14.674 1.00 87.44 90 LEU A CA 1
ATOM 677 C C . LEU A 1 90 ? 11.764 -3.076 -15.334 1.00 87.44 90 LEU A C 1
ATOM 679 O O . LEU A 1 90 ? 11.754 -2.015 -14.699 1.00 87.44 90 LEU A O 1
ATOM 683 N N . ARG A 1 91 ? 11.920 -3.083 -16.663 1.00 84.88 91 ARG A N 1
ATOM 684 C CA . ARG A 1 91 ? 12.038 -1.840 -17.446 1.00 84.88 91 ARG A CA 1
ATOM 685 C C . ARG A 1 91 ? 10.752 -1.015 -17.375 1.00 84.88 91 ARG A C 1
ATOM 687 O O . ARG A 1 91 ? 10.822 0.194 -17.159 1.00 84.88 91 ARG A O 1
ATOM 694 N N . MET A 1 92 ? 9.601 -1.676 -17.492 1.00 85.56 92 MET A N 1
ATOM 695 C CA . MET A 1 92 ? 8.271 -1.067 -17.474 1.00 85.56 92 MET A CA 1
ATOM 696 C C . MET A 1 92 ? 7.362 -1.822 -16.493 1.00 85.56 92 MET A C 1
ATOM 698 O O . MET A 1 92 ? 7.375 -3.055 -16.514 1.00 85.56 92 MET A O 1
ATOM 702 N N . PRO A 1 93 ? 6.583 -1.125 -15.644 1.00 86.94 93 PRO A N 1
ATOM 703 C CA . PRO A 1 93 ? 5.667 -1.788 -14.731 1.00 86.94 93 PRO A CA 1
ATOM 704 C C . PRO A 1 93 ? 4.463 -2.346 -15.508 1.00 86.94 93 PRO A C 1
ATOM 706 O O . PRO A 1 93 ? 3.839 -1.596 -16.265 1.00 86.94 93 PRO A O 1
ATOM 709 N N . PRO A 1 94 ? 4.106 -3.632 -15.334 1.00 90.38 94 PRO A N 1
ATOM 710 C CA . PRO A 1 94 ? 2.842 -4.144 -15.845 1.00 90.38 94 PRO A CA 1
ATOM 711 C C . PRO A 1 94 ? 1.676 -3.452 -15.127 1.00 90.38 94 PRO A C 1
ATOM 713 O O . PRO A 1 94 ? 1.805 -3.025 -13.977 1.00 90.38 94 PRO A O 1
ATOM 716 N N . GLU A 1 95 ? 0.538 -3.348 -15.809 1.00 90.50 95 GLU A N 1
ATOM 717 C CA . GLU A 1 95 ? -0.624 -2.581 -15.345 1.00 90.50 95 GLU A CA 1
ATOM 718 C C . GLU A 1 95 ? -1.061 -2.935 -13.908 1.00 90.50 95 GLU A C 1
ATOM 720 O O . GLU A 1 95 ? -1.095 -2.023 -13.078 1.00 90.50 95 GLU A O 1
ATOM 725 N N . PRO A 1 96 ? -1.222 -4.224 -13.528 1.00 92.44 96 PRO A N 1
ATOM 726 C CA . PRO A 1 96 ? -1.679 -4.566 -12.180 1.00 92.44 96 PRO A CA 1
ATOM 727 C C . PRO A 1 96 ? -0.698 -4.153 -11.078 1.00 92.44 96 PRO A C 1
ATOM 729 O O . PRO A 1 96 ? -1.093 -3.762 -9.982 1.00 92.44 96 PRO A O 1
ATOM 732 N N . VAL A 1 97 ? 0.603 -4.201 -11.376 1.00 93.00 97 VAL A N 1
ATOM 733 C CA . VAL A 1 97 ? 1.659 -3.796 -10.441 1.00 93.00 97 VAL A CA 1
ATOM 734 C C . VAL A 1 97 ? 1.635 -2.290 -10.228 1.00 93.00 97 VAL A C 1
ATOM 736 O O . VAL A 1 97 ? 1.744 -1.830 -9.092 1.00 93.00 97 VAL A O 1
ATOM 739 N N . ARG A 1 98 ? 1.468 -1.520 -11.308 1.00 93.12 98 ARG A N 1
ATOM 740 C CA . ARG A 1 98 ? 1.359 -0.061 -11.238 1.00 93.12 98 ARG A CA 1
ATOM 741 C C . ARG A 1 98 ? 0.175 0.352 -10.365 1.00 93.12 98 ARG A C 1
ATOM 743 O O . ARG A 1 98 ? 0.341 1.231 -9.526 1.00 93.12 98 ARG A O 1
ATOM 750 N N . ASP A 1 99 ? -0.980 -0.283 -10.539 1.00 93.38 99 ASP A N 1
ATOM 751 C CA . ASP A 1 99 ? -2.210 0.104 -9.840 1.00 93.38 99 ASP A CA 1
ATOM 752 C C . ASP A 1 99 ? -2.141 -0.210 -8.338 1.00 93.38 99 ASP A C 1
ATOM 754 O O . ASP A 1 99 ? -2.476 0.641 -7.511 1.00 93.38 99 ASP A O 1
ATOM 758 N N . VAL A 1 100 ? -1.624 -1.390 -7.969 1.00 94.06 100 VAL A N 1
ATOM 759 C CA . VAL A 1 100 ? -1.412 -1.757 -6.558 1.00 94.06 100 VAL A CA 1
ATOM 760 C C . VAL A 1 100 ? -0.390 -0.828 -5.903 1.00 94.06 100 VAL A C 1
ATOM 762 O O . VAL A 1 100 ? -0.621 -0.336 -4.797 1.00 94.06 100 VAL A O 1
ATOM 765 N N . LEU A 1 101 ? 0.719 -0.528 -6.587 1.00 93.62 101 LEU A N 1
ATOM 766 C CA . LEU A 1 101 ? 1.719 0.402 -6.063 1.00 93.62 101 LEU A CA 1
ATOM 767 C C . LEU A 1 101 ? 1.157 1.817 -5.928 1.00 93.62 101 LEU A C 1
ATOM 769 O O . LEU A 1 101 ? 1.379 2.442 -4.897 1.00 93.62 101 LEU A O 1
ATOM 773 N N . ALA A 1 102 ? 0.386 2.299 -6.903 1.00 93.25 102 ALA A N 1
ATOM 774 C CA . ALA A 1 102 ? -0.257 3.605 -6.823 1.00 93.25 102 ALA A CA 1
ATOM 775 C C . ALA A 1 102 ? -1.169 3.701 -5.593 1.00 93.25 102 ALA A C 1
ATOM 777 O O . ALA A 1 102 ? -0.991 4.612 -4.788 1.00 93.25 102 ALA A O 1
ATOM 778 N N . ALA A 1 103 ? -2.042 2.711 -5.376 1.00 93.56 103 ALA A N 1
ATOM 779 C CA . ALA A 1 103 ? -2.911 2.673 -4.201 1.00 93.56 103 ALA A CA 1
ATOM 780 C C . ALA A 1 103 ? -2.115 2.638 -2.884 1.00 93.56 103 ALA A C 1
ATOM 782 O O . ALA A 1 103 ? -2.402 3.390 -1.956 1.00 93.56 103 ALA A O 1
ATOM 783 N N . THR A 1 104 ? -1.070 1.811 -2.798 1.00 93.94 104 THR A N 1
ATOM 784 C CA . THR A 1 104 ? -0.243 1.725 -1.576 1.00 93.94 104 THR A CA 1
ATOM 785 C C . THR A 1 104 ? 0.582 2.986 -1.313 1.00 93.94 104 THR A C 1
ATOM 787 O O . THR A 1 104 ? 0.829 3.330 -0.161 1.00 93.94 104 THR A O 1
ATOM 790 N N . MET A 1 105 ? 0.988 3.702 -2.360 1.00 93.25 105 MET A N 1
ATOM 791 C CA . MET A 1 105 ? 1.655 4.996 -2.241 1.00 93.25 105 MET A CA 1
ATOM 792 C C . MET A 1 105 ? 0.678 6.081 -1.779 1.00 93.25 105 MET A C 1
ATOM 794 O O . MET A 1 105 ? 1.034 6.865 -0.898 1.00 93.25 105 MET A O 1
ATOM 798 N N . SER A 1 106 ? -0.558 6.081 -2.290 1.00 92.25 106 SER A N 1
ATOM 799 C CA . SER A 1 106 ? -1.619 6.982 -1.825 1.00 92.25 106 SER A CA 1
ATOM 800 C C . SER A 1 106 ? -1.938 6.776 -0.342 1.00 92.25 106 SER A C 1
ATOM 802 O O . SER A 1 106 ? -2.126 7.758 0.361 1.00 92.25 106 SER A O 1
ATOM 804 N N . LEU A 1 107 ? -1.887 5.540 0.178 1.00 90.88 107 LEU A N 1
ATOM 805 C CA . LEU A 1 107 ? -2.046 5.277 1.621 1.00 90.88 107 LEU A CA 1
ATOM 806 C C . LEU A 1 107 ? -1.019 6.009 2.502 1.00 90.88 107 LEU A C 1
ATOM 808 O O . LEU A 1 107 ? -1.290 6.261 3.671 1.00 90.88 107 LEU A O 1
ATOM 812 N N . LEU A 1 108 ? 0.158 6.334 1.960 1.00 90.00 108 LEU A N 1
ATOM 813 C CA . LEU A 1 108 ? 1.225 7.049 2.667 1.00 90.00 108 LEU A CA 1
ATOM 814 C C . LEU A 1 108 ? 1.326 8.529 2.264 1.00 90.00 108 LEU A C 1
ATOM 816 O O . LEU A 1 108 ? 2.389 9.128 2.456 1.00 90.00 108 LEU A O 1
ATOM 820 N N . ASP A 1 109 ? 0.263 9.092 1.677 1.00 88.88 109 ASP A N 1
ATOM 821 C CA . ASP A 1 109 ? 0.193 10.466 1.154 1.00 88.88 109 ASP A CA 1
ATOM 822 C C . ASP A 1 109 ? 1.237 10.782 0.060 1.00 88.88 109 ASP A C 1
ATOM 824 O O . ASP A 1 109 ? 1.601 11.937 -0.183 1.00 88.88 109 ASP A O 1
ATOM 828 N N . LEU A 1 110 ? 1.724 9.765 -0.659 1.00 89.88 110 LEU A N 1
ATOM 829 C CA . LEU A 1 110 ? 2.629 9.956 -1.792 1.00 89.88 110 LEU A CA 1
ATOM 830 C C . LEU A 1 110 ? 1.817 10.157 -3.078 1.00 89.88 110 LEU A C 1
ATOM 832 O O . LEU A 1 110 ? 1.345 9.199 -3.686 1.00 89.88 110 LEU A O 1
ATOM 836 N N . ARG A 1 111 ? 1.693 11.417 -3.506 1.00 81.69 111 ARG A N 1
ATOM 837 C CA . ARG A 1 111 ? 0.870 11.825 -4.664 1.00 81.69 111 ARG A CA 1
ATOM 838 C C . ARG A 1 111 ? 1.502 11.524 -6.031 1.00 81.69 111 ARG A C 1
ATOM 840 O O . ARG A 1 111 ? 0.818 11.499 -7.047 1.00 81.69 111 ARG A O 1
ATOM 847 N N . GLU A 1 112 ? 2.812 11.294 -6.066 1.00 87.06 112 GLU A N 1
ATOM 848 C CA . GLU A 1 112 ? 3.568 11.084 -7.302 1.00 87.06 112 GLU A CA 1
ATOM 849 C C . GLU A 1 112 ? 3.619 9.601 -7.693 1.00 87.06 112 GLU A C 1
ATOM 851 O O . GLU A 1 112 ? 4.418 8.830 -7.154 1.00 87.06 112 GLU A O 1
ATOM 856 N N . HIS A 1 113 ? 2.825 9.208 -8.691 1.00 89.06 113 HIS A N 1
ATOM 857 C CA . HIS A 1 113 ? 2.732 7.824 -9.184 1.00 89.06 113 HIS A CA 1
ATOM 858 C C . HIS A 1 113 ? 3.634 7.526 -10.394 1.00 89.06 113 HIS A C 1
ATOM 860 O O . HIS A 1 113 ? 3.341 6.649 -11.209 1.00 89.06 113 HIS A O 1
ATOM 866 N N . SER A 1 114 ? 4.752 8.243 -10.535 1.00 92.00 114 SER A N 1
ATOM 867 C CA . SER A 1 114 ? 5.732 7.944 -11.583 1.00 92.00 114 SER A CA 1
ATOM 868 C C . SER A 1 114 ? 6.444 6.608 -11.318 1.00 92.00 114 SER A C 1
ATOM 870 O O . SER A 1 114 ? 6.666 6.218 -10.168 1.00 92.00 114 SER A O 1
ATOM 872 N N . TRP A 1 115 ? 6.893 5.920 -12.374 1.00 90.50 115 TRP A N 1
ATOM 873 C CA . TRP A 1 115 ? 7.648 4.669 -12.216 1.00 90.50 115 TRP A CA 1
ATOM 874 C C . TRP A 1 115 ? 8.953 4.858 -11.421 1.00 90.50 115 TRP A C 1
ATOM 876 O O . TRP A 1 115 ? 9.361 3.984 -10.656 1.00 90.50 115 TRP A O 1
ATOM 886 N N . MET A 1 116 ? 9.602 6.020 -11.546 1.00 90.88 116 MET A N 1
ATOM 887 C CA . MET A 1 116 ? 10.788 6.339 -10.743 1.00 90.88 116 MET A CA 1
ATOM 888 C C . MET A 1 116 ? 10.439 6.461 -9.254 1.00 90.88 116 MET A C 1
ATOM 890 O O . MET A 1 116 ? 11.160 5.923 -8.411 1.00 90.88 116 MET A O 1
ATOM 894 N N . SER A 1 117 ? 9.310 7.099 -8.932 1.00 92.06 117 SER A N 1
ATOM 895 C CA . SER A 1 117 ? 8.804 7.217 -7.560 1.00 92.06 117 SER A CA 1
ATOM 896 C C . SER A 1 117 ? 8.448 5.850 -6.970 1.00 92.06 117 SER A C 1
ATOM 898 O O . SER A 1 117 ? 8.841 5.556 -5.842 1.00 92.06 117 SER A O 1
ATOM 900 N N . MET A 1 118 ? 7.811 4.973 -7.753 1.00 92.75 118 MET A N 1
ATOM 901 C CA . MET A 1 118 ? 7.514 3.588 -7.355 1.00 92.75 118 MET A CA 1
ATOM 902 C C . MET A 1 118 ? 8.791 2.788 -7.058 1.00 92.75 118 MET A C 1
ATOM 904 O O . MET A 1 118 ? 8.884 2.097 -6.044 1.00 92.75 118 MET A O 1
ATOM 908 N N . LYS A 1 119 ? 9.832 2.920 -7.890 1.00 90.31 119 LYS A N 1
ATOM 909 C CA . LYS A 1 119 ? 11.123 2.258 -7.634 1.00 90.31 119 LYS A CA 1
ATOM 910 C C . LYS A 1 119 ? 11.828 2.800 -6.393 1.00 90.31 119 LYS A C 1
ATOM 912 O O . LYS A 1 119 ? 12.445 2.029 -5.652 1.00 90.31 119 LYS A O 1
ATOM 917 N N . LYS A 1 120 ? 11.723 4.106 -6.134 1.00 91.00 120 LYS A N 1
ATOM 918 C CA . LYS A 1 120 ? 12.243 4.727 -4.907 1.00 91.00 120 LYS A CA 1
ATOM 919 C C . LYS A 1 120 ? 11.501 4.212 -3.672 1.00 91.00 120 LYS A C 1
ATOM 921 O O . LYS A 1 120 ? 12.153 3.866 -2.692 1.00 91.00 120 LYS A O 1
ATOM 926 N N . PHE A 1 121 ? 10.179 4.084 -3.753 1.00 91.44 121 PHE A N 1
ATOM 927 C CA . PHE A 1 121 ? 9.329 3.505 -2.712 1.00 91.44 121 PHE A CA 1
ATOM 928 C C . PHE A 1 121 ? 9.734 2.063 -2.376 1.00 91.44 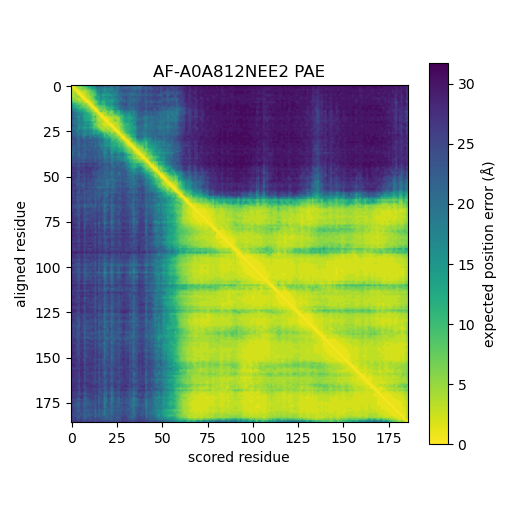121 PHE A C 1
ATOM 930 O O . PHE A 1 121 ? 10.040 1.758 -1.227 1.00 91.44 121 PHE A O 1
ATOM 937 N N . LEU A 1 122 ? 9.880 1.203 -3.389 1.00 90.38 122 LEU A N 1
ATOM 938 C CA . LEU A 1 122 ? 10.325 -0.188 -3.215 1.00 90.38 122 LEU A CA 1
ATOM 939 C C . LEU A 1 122 ? 11.778 -0.323 -2.729 1.00 90.38 122 LEU A C 1
ATOM 941 O O . LEU A 1 122 ? 12.183 -1.377 -2.243 1.00 90.38 122 LEU A O 1
ATOM 945 N N . SER A 1 123 ? 12.589 0.726 -2.871 1.00 88.50 123 SER A N 1
ATOM 946 C CA . SER A 1 123 ? 13.975 0.730 -2.390 1.00 88.50 123 SER A CA 1
ATOM 947 C C . SER A 1 123 ? 14.082 1.000 -0.887 1.00 88.50 123 SER A C 1
ATOM 949 O O . SER A 1 123 ? 15.125 0.728 -0.291 1.00 88.50 123 SER A O 1
ATOM 951 N N . GLN A 1 124 ? 13.022 1.513 -0.257 1.00 89.12 124 GLN A N 1
ATOM 952 C CA . GLN A 1 124 ? 12.989 1.751 1.181 1.00 89.12 124 GLN A CA 1
ATOM 953 C C . GLN A 1 124 ? 12.752 0.433 1.920 1.00 89.12 124 GLN A C 1
ATOM 955 O O . GLN A 1 124 ? 11.662 -0.124 1.881 1.00 89.12 124 GLN A O 1
ATOM 960 N N . ARG A 1 125 ? 13.750 -0.054 2.666 1.00 81.06 125 ARG A N 1
ATOM 961 C CA . ARG A 1 125 ? 13.622 -1.300 3.450 1.00 81.06 125 ARG A CA 1
ATOM 962 C C . ARG A 1 125 ? 12.517 -1.234 4.511 1.00 81.06 125 ARG A C 1
ATOM 964 O O . ARG A 1 125 ? 11.920 -2.250 4.834 1.00 81.06 125 ARG A O 1
ATOM 971 N N . ALA A 1 126 ? 12.231 -0.034 5.015 1.00 87.19 126 ALA A N 1
ATOM 972 C CA . ALA A 1 126 ? 11.207 0.208 6.024 1.00 87.19 126 ALA A CA 1
ATOM 973 C C . ALA A 1 126 ? 9.778 0.255 5.457 1.00 87.19 126 ALA A C 1
ATOM 975 O O . ALA A 1 126 ? 8.844 0.445 6.232 1.00 87.19 126 ALA A O 1
ATOM 976 N N . ILE A 1 127 ? 9.577 0.111 4.138 1.00 88.81 127 ILE A N 1
ATOM 977 C CA . ILE A 1 127 ? 8.244 0.301 3.560 1.00 88.81 127 ILE A CA 1
ATOM 978 C C . ILE A 1 127 ? 7.243 -0.750 4.035 1.00 88.81 127 ILE A C 1
ATOM 980 O O . ILE A 1 127 ? 6.122 -0.415 4.402 1.00 88.81 127 ILE A O 1
ATOM 984 N N . VAL A 1 128 ? 7.677 -2.010 4.106 1.00 88.25 128 VAL A N 1
ATOM 985 C CA . VAL A 1 128 ? 6.844 -3.118 4.582 1.00 88.25 128 VAL A CA 1
ATOM 986 C C . VAL A 1 128 ? 6.472 -2.892 6.046 1.00 88.25 128 VAL A C 1
ATOM 988 O O . VAL A 1 128 ? 5.298 -2.936 6.393 1.00 88.25 128 VAL A O 1
ATOM 991 N N . SER A 1 129 ? 7.447 -2.548 6.893 1.00 90.12 129 SER A N 1
ATOM 992 C CA . SER A 1 129 ? 7.203 -2.229 8.305 1.00 90.12 129 SER A CA 1
ATOM 993 C C . SER A 1 129 ? 6.258 -1.040 8.478 1.00 90.12 129 SER A C 1
ATOM 995 O O . SER A 1 129 ? 5.378 -1.079 9.332 1.00 90.12 129 SER A O 1
ATOM 997 N N . ARG A 1 130 ? 6.397 -0.003 7.642 1.00 90.69 130 ARG A N 1
ATOM 998 C CA . ARG A 1 130 ? 5.532 1.181 7.671 1.00 90.69 130 ARG A CA 1
ATOM 999 C C . ARG A 1 130 ? 4.095 0.851 7.274 1.00 90.69 130 ARG A C 1
ATOM 1001 O O . ARG A 1 130 ? 3.181 1.384 7.884 1.00 90.69 130 ARG A O 1
ATOM 1008 N N . LEU A 1 131 ? 3.894 -0.039 6.303 1.00 90.25 131 LEU A N 1
ATOM 1009 C CA . LEU A 1 131 ? 2.561 -0.505 5.913 1.00 90.25 131 LEU A CA 1
ATOM 1010 C C . LEU A 1 131 ? 1.923 -1.410 6.976 1.00 90.25 131 LEU A C 1
ATOM 1012 O O . LEU A 1 131 ? 0.716 -1.344 7.176 1.00 90.25 131 LEU A O 1
ATOM 1016 N N . ILE A 1 132 ? 2.712 -2.235 7.674 1.00 89.12 132 ILE A N 1
ATOM 1017 C CA . ILE A 1 132 ? 2.217 -3.065 8.788 1.00 89.1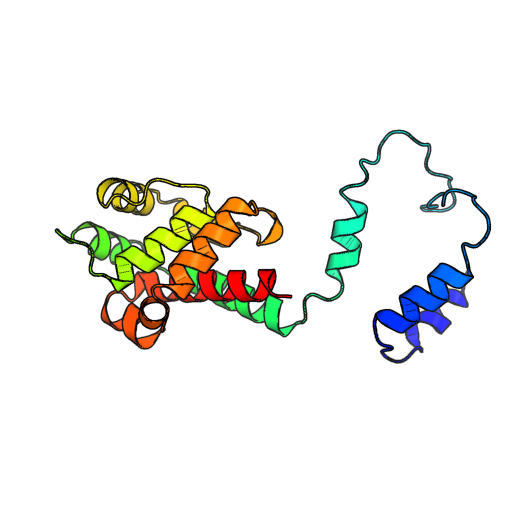2 132 ILE A CA 1
ATOM 1018 C C . ILE A 1 132 ? 1.777 -2.191 9.971 1.00 89.12 132 ILE A C 1
ATOM 1020 O O . ILE A 1 132 ? 0.756 -2.481 10.587 1.00 89.12 132 ILE A O 1
ATOM 1024 N N . ALA A 1 133 ? 2.539 -1.137 10.275 1.00 87.81 133 ALA A N 1
ATOM 1025 C CA . ALA A 1 133 ? 2.255 -0.205 11.367 1.00 87.81 133 ALA A CA 1
ATOM 1026 C C . ALA A 1 133 ? 1.160 0.827 11.038 1.00 87.81 133 ALA A C 1
ATOM 1028 O O . ALA A 1 133 ? 0.746 1.568 11.924 1.00 87.81 133 ALA A O 1
ATOM 1029 N N . LEU A 1 134 ? 0.730 0.913 9.775 1.00 86.62 134 LEU A N 1
ATOM 1030 C CA . LEU A 1 134 ? -0.286 1.864 9.346 1.00 86.62 134 LEU A CA 1
ATOM 1031 C C . LEU A 1 134 ? -1.654 1.431 9.866 1.00 86.62 134 LEU A C 1
ATOM 1033 O O . LEU A 1 134 ? -2.118 0.325 9.573 1.00 86.62 134 LEU A O 1
ATOM 1037 N N . GLU A 1 135 ? -2.322 2.333 10.576 1.00 83.81 135 GLU A N 1
ATOM 1038 C CA . GLU A 1 135 ? -3.698 2.130 11.012 1.00 83.81 135 GLU A CA 1
ATOM 1039 C C . GLU A 1 135 ? -4.693 2.839 10.077 1.00 83.81 135 GLU A C 1
ATOM 1041 O O . GLU A 1 135 ? -4.413 3.953 9.623 1.00 83.81 135 GLU A O 1
ATOM 1046 N N . PRO A 1 136 ? -5.874 2.251 9.795 1.00 82.44 136 PRO A N 1
ATOM 1047 C CA . PRO A 1 136 ? -6.859 2.839 8.878 1.00 82.44 136 PRO A CA 1
ATOM 1048 C C . PRO A 1 136 ? -7.308 4.254 9.260 1.00 82.44 136 PRO A C 1
ATOM 1050 O O . PRO A 1 136 ? -7.608 5.054 8.376 1.00 82.44 136 PRO A O 1
ATOM 1053 N N . HIS A 1 137 ? -7.307 4.572 10.558 1.00 78.50 137 HIS A N 1
ATOM 1054 C CA . HIS A 1 137 ? -7.697 5.875 11.101 1.00 78.50 137 HIS A CA 1
ATOM 1055 C C . HIS A 1 137 ? -6.625 6.966 10.939 1.00 78.50 137 HIS A C 1
ATOM 1057 O O . HIS A 1 137 ? -6.922 8.142 11.117 1.00 78.50 137 HIS A O 1
ATOM 1063 N N . GLN A 1 138 ? -5.373 6.602 10.641 1.00 80.50 138 GLN A N 1
ATOM 1064 C CA . GLN A 1 138 ? -4.290 7.570 10.419 1.00 80.50 138 GLN A CA 1
ATOM 1065 C C . GLN A 1 138 ? -4.294 8.128 8.991 1.00 80.50 138 GLN A C 1
ATOM 1067 O O . GLN A 1 138 ? -3.579 9.084 8.701 1.00 80.50 138 GLN A O 1
ATOM 1072 N N . VAL A 1 139 ? -5.064 7.517 8.089 1.00 84.50 139 VAL A N 1
ATOM 1073 C CA . VAL A 1 139 ? -5.092 7.888 6.675 1.00 84.50 139 VAL A CA 1
ATOM 1074 C C . VAL A 1 139 ? -6.039 9.068 6.472 1.00 84.50 139 VAL A C 1
ATOM 1076 O O . VAL A 1 139 ? -7.222 8.979 6.796 1.00 84.50 139 VAL A O 1
ATOM 1079 N N . SER A 1 140 ? -5.525 10.154 5.889 1.00 84.00 140 SER A N 1
ATOM 1080 C CA . SER A 1 140 ? -6.317 11.335 5.525 1.00 84.00 140 SER A CA 1
ATOM 1081 C C . SER A 1 140 ? -7.435 10.993 4.537 1.00 84.00 140 SER A C 1
ATOM 1083 O O . SER A 1 140 ? -7.242 10.179 3.633 1.00 84.00 140 SER A O 1
ATOM 1085 N N . PHE A 1 141 ? -8.578 11.669 4.658 1.00 85.00 141 PHE A N 1
ATOM 1086 C CA . PHE A 1 141 ? -9.739 11.492 3.783 1.00 85.00 141 PHE A CA 1
ATOM 1087 C C . PHE A 1 141 ? -9.404 11.657 2.289 1.00 85.00 141 PHE A C 1
ATOM 1089 O O . PHE A 1 141 ? -9.860 10.864 1.465 1.00 85.00 141 PHE A O 1
ATOM 1096 N N . ASP A 1 142 ? -8.535 12.612 1.937 1.00 85.69 142 ASP A N 1
ATOM 1097 C CA . ASP A 1 142 ? -8.073 12.808 0.553 1.00 85.69 142 ASP A CA 1
ATOM 1098 C C . ASP A 1 142 ? -7.401 11.546 -0.010 1.00 85.69 142 ASP A C 1
ATOM 1100 O O . ASP A 1 142 ? -7.629 11.148 -1.155 1.00 85.69 142 ASP A O 1
ATOM 1104 N N . SER A 1 143 ? -6.591 10.886 0.816 1.00 87.44 143 SER A N 1
ATOM 1105 C CA . SER A 1 143 ? -5.885 9.663 0.442 1.00 87.44 143 SER A CA 1
ATOM 1106 C C . SER A 1 143 ? -6.809 8.456 0.397 1.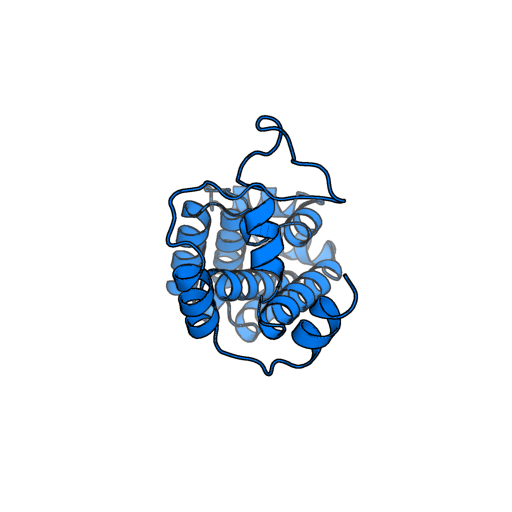00 87.44 143 SER A C 1
ATOM 1108 O O . SER A 1 143 ? -6.660 7.613 -0.489 1.00 87.44 143 SER A O 1
ATOM 1110 N N . GLN A 1 144 ? -7.822 8.406 1.263 1.00 88.44 144 GLN A N 1
ATOM 1111 C CA . GLN A 1 144 ? -8.878 7.395 1.178 1.00 88.44 144 GLN A CA 1
ATOM 1112 C C . GLN A 1 144 ? -9.633 7.498 -0.155 1.00 88.44 144 GLN A C 1
ATOM 1114 O O . GLN A 1 144 ? -9.780 6.494 -0.857 1.00 88.44 144 GLN A O 1
ATOM 1119 N N . LEU A 1 145 ? -10.042 8.709 -0.549 1.00 89.19 145 LEU A N 1
ATOM 1120 C CA . LEU A 1 145 ? -10.715 8.961 -1.827 1.00 89.19 145 LEU A CA 1
ATOM 1121 C C . LEU A 1 145 ? -9.836 8.594 -3.028 1.00 89.19 145 LEU A C 1
ATOM 1123 O O . LEU A 1 145 ? -10.309 7.945 -3.964 1.00 89.19 145 LEU A O 1
ATOM 1127 N N . ALA A 1 146 ? -8.552 8.962 -2.997 1.00 90.00 146 ALA A N 1
ATOM 1128 C CA . ALA A 1 146 ? -7.611 8.613 -4.058 1.00 90.00 146 ALA A CA 1
ATOM 1129 C C . ALA A 1 146 ? -7.488 7.089 -4.229 1.00 90.00 146 ALA A C 1
ATOM 1131 O O . ALA A 1 146 ? -7.574 6.578 -5.349 1.00 90.00 146 ALA A O 1
ATOM 1132 N N . VAL A 1 147 ? -7.352 6.350 -3.123 1.00 92.31 147 VAL A N 1
ATOM 1133 C CA . VAL A 1 147 ? -7.282 4.880 -3.135 1.00 92.31 147 VAL A CA 1
ATOM 1134 C C . VAL A 1 147 ? -8.582 4.268 -3.653 1.00 92.31 147 VAL A C 1
ATOM 1136 O O . VAL A 1 147 ? -8.539 3.377 -4.505 1.00 92.31 147 VAL A O 1
ATOM 1139 N N . GLN A 1 148 ? -9.735 4.752 -3.186 1.00 91.69 148 GLN A N 1
ATOM 1140 C CA . GLN A 1 148 ? -11.041 4.282 -3.653 1.00 91.69 148 GLN A CA 1
ATOM 1141 C C . GLN A 1 148 ? -11.200 4.466 -5.164 1.00 91.69 148 GLN A C 1
ATOM 1143 O O . GLN A 1 148 ? -11.640 3.538 -5.843 1.00 91.69 148 GLN A O 1
ATOM 1148 N N . GLU A 1 149 ? -10.793 5.611 -5.712 1.00 91.75 149 GLU A N 1
ATOM 1149 C CA . GLU A 1 149 ? -10.898 5.868 -7.149 1.00 91.75 149 GLU A CA 1
ATOM 1150 C C . GLU A 1 149 ? -9.942 4.989 -7.969 1.00 91.75 149 GLU A C 1
ATOM 1152 O O . GLU A 1 149 ? -10.338 4.468 -9.016 1.00 91.75 149 GLU A O 1
ATOM 1157 N N . ILE A 1 150 ? -8.714 4.754 -7.489 1.00 91.94 150 ILE A N 1
ATOM 1158 C CA . ILE A 1 150 ? -7.763 3.837 -8.142 1.00 91.94 150 ILE A CA 1
ATOM 1159 C C . ILE A 1 150 ? -8.344 2.421 -8.203 1.00 91.94 150 ILE A C 1
ATOM 1161 O O . ILE A 1 150 ? -8.337 1.801 -9.272 1.00 91.94 150 ILE A O 1
ATOM 1165 N N . VAL A 1 151 ? -8.880 1.926 -7.084 1.00 92.19 151 VAL A N 1
ATOM 1166 C CA . VAL A 1 151 ? -9.452 0.575 -6.989 1.00 92.19 151 VAL A CA 1
ATOM 1167 C C . VAL A 1 151 ? -10.744 0.456 -7.792 1.00 92.19 151 VAL A C 1
ATOM 1169 O O . VAL A 1 151 ? -10.982 -0.575 -8.420 1.00 92.19 151 VAL A O 1
ATOM 1172 N N . ARG A 1 152 ? -11.563 1.511 -7.842 1.00 92.31 152 ARG A N 1
ATOM 1173 C CA . ARG A 1 152 ? -12.779 1.543 -8.662 1.00 92.31 152 ARG A CA 1
ATOM 1174 C C . ARG A 1 152 ? -12.455 1.486 -10.155 1.00 92.31 152 ARG A C 1
ATOM 1176 O O . ARG A 1 152 ? -13.125 0.762 -10.888 1.00 92.31 152 ARG A O 1
ATOM 1183 N N . ARG A 1 153 ? -11.442 2.233 -10.609 1.00 92.56 153 ARG A N 1
ATOM 1184 C CA . ARG A 1 153 ? -11.012 2.250 -12.019 1.00 92.56 153 ARG A CA 1
ATOM 1185 C C . ARG A 1 153 ? -10.366 0.939 -12.452 1.00 92.56 153 ARG A C 1
ATOM 1187 O O . ARG A 1 153 ? -10.613 0.491 -13.565 1.00 92.56 153 ARG A O 1
ATOM 1194 N N . HIS A 1 154 ? -9.570 0.331 -11.577 1.00 91.00 154 HIS A N 1
ATOM 1195 C CA . HIS A 1 154 ? -8.758 -0.842 -11.904 1.00 91.00 154 HIS A CA 1
ATOM 1196 C C . HIS A 1 154 ? -9.103 -2.037 -11.014 1.00 91.00 154 HIS A C 1
ATOM 1198 O O . HIS A 1 154 ? -8.217 -2.709 -10.495 1.00 91.00 154 HIS A O 1
ATOM 1204 N N . SER A 1 155 ? -10.391 -2.328 -10.827 1.00 88.44 155 SER A N 1
ATOM 1205 C CA . SER A 1 155 ? -10.848 -3.394 -9.920 1.00 88.44 155 SER A CA 1
ATOM 1206 C C . SER A 1 155 ? -10.231 -4.760 -10.242 1.00 88.44 155 SER A C 1
ATOM 1208 O O . SER A 1 155 ? -9.877 -5.510 -9.333 1.00 88.44 155 SER A O 1
ATOM 1210 N N . ASN A 1 156 ? -10.019 -5.047 -11.530 1.00 89.50 156 ASN A N 1
ATOM 1211 C CA . ASN A 1 156 ? -9.405 -6.288 -11.998 1.00 89.50 156 ASN A CA 1
ATOM 1212 C C . ASN A 1 156 ? -7.960 -6.465 -11.489 1.00 89.50 156 ASN A C 1
ATOM 1214 O O . ASN A 1 156 ? -7.565 -7.575 -11.132 1.00 89.50 156 ASN A O 1
ATOM 1218 N N . SER A 1 157 ? -7.197 -5.371 -11.376 1.00 89.19 157 SER A N 1
ATOM 1219 C CA . SER A 1 157 ? -5.802 -5.364 -10.910 1.00 89.19 157 SER A CA 1
ATOM 1220 C C . SER A 1 157 ? -5.647 -5.779 -9.441 1.00 89.19 157 SER A C 1
ATOM 1222 O O . SER A 1 157 ? -4.588 -6.270 -9.052 1.00 89.19 157 SER A O 1
ATOM 1224 N N . PHE A 1 158 ? -6.699 -5.631 -8.627 1.00 88.25 158 PHE A N 1
ATOM 1225 C CA . PHE A 1 158 ? -6.704 -5.993 -7.201 1.00 88.25 158 PHE A CA 1
ATOM 1226 C C . PHE A 1 158 ? -7.205 -7.424 -6.935 1.00 88.25 158 PHE A C 1
ATOM 1228 O O . PHE A 1 158 ? -7.295 -7.850 -5.779 1.00 88.25 158 PHE A O 1
ATOM 1235 N N . THR A 1 159 ? -7.515 -8.190 -7.986 1.00 90.25 159 THR A N 1
ATOM 1236 C CA . THR A 1 159 ? -7.854 -9.613 -7.870 1.00 90.25 159 THR A CA 1
ATOM 1237 C C . THR A 1 159 ? -6.596 -10.414 -7.555 1.00 90.25 159 THR A C 1
ATOM 1239 O O . THR A 1 159 ? -5.606 -10.314 -8.280 1.00 90.25 159 THR A O 1
ATOM 1242 N N . ASN A 1 160 ? -6.636 -11.251 -6.509 1.00 86.88 160 ASN A N 1
ATOM 1243 C CA . ASN A 1 160 ? -5.476 -12.037 -6.066 1.00 86.88 160 ASN A CA 1
ATOM 1244 C C . ASN A 1 160 ? -4.885 -12.881 -7.216 1.00 86.88 160 ASN A C 1
ATOM 1246 O O . ASN A 1 160 ? -3.675 -12.919 -7.411 1.00 86.88 160 ASN A O 1
ATOM 1250 N N . GLU A 1 161 ? -5.732 -13.465 -8.064 1.00 88.69 161 GLU A N 1
ATOM 1251 C CA . GLU A 1 161 ? -5.303 -14.241 -9.235 1.00 88.69 161 GLU A CA 1
ATOM 1252 C C . GLU A 1 161 ? -4.510 -13.422 -10.264 1.00 88.69 161 GLU A C 1
ATOM 1254 O O . GLU A 1 161 ? -3.526 -13.908 -10.816 1.00 88.69 161 GLU A O 1
ATOM 1259 N N . VAL A 1 162 ? -4.916 -12.178 -10.525 1.00 90.69 162 VAL A N 1
ATOM 1260 C CA . VAL A 1 162 ? -4.263 -11.315 -11.520 1.00 90.69 162 VAL A CA 1
ATOM 1261 C C . VAL A 1 162 ? -2.936 -10.805 -10.972 1.00 90.69 162 VAL A C 1
ATOM 1263 O O . VAL A 1 162 ? -1.907 -10.914 -11.640 1.00 90.69 162 VAL A O 1
ATOM 1266 N N . ILE A 1 163 ? -2.933 -10.305 -9.733 1.00 90.38 163 ILE A N 1
ATOM 1267 C CA . ILE A 1 163 ? -1.717 -9.758 -9.128 1.00 90.38 163 ILE A CA 1
ATOM 1268 C C . ILE A 1 163 ? -0.683 -10.847 -8.840 1.00 90.38 163 ILE A C 1
ATOM 1270 O O . ILE A 1 163 ? 0.493 -10.619 -9.092 1.00 90.38 163 ILE A O 1
ATOM 1274 N N . SER A 1 164 ? -1.089 -12.041 -8.394 1.00 89.56 164 SER A N 1
ATOM 1275 C CA . SER A 1 164 ? -0.159 -13.145 -8.106 1.00 89.56 164 SER A CA 1
ATOM 1276 C C . SER A 1 164 ? 0.539 -13.672 -9.361 1.00 89.56 164 SER A C 1
ATOM 1278 O O . SER A 1 164 ? 1.718 -14.018 -9.292 1.00 89.56 164 SER A O 1
ATOM 1280 N N . ARG A 1 165 ? -0.141 -13.656 -10.520 1.00 89.94 165 ARG A N 1
ATOM 1281 C CA . ARG A 1 165 ? 0.465 -13.969 -11.827 1.00 89.94 165 ARG A CA 1
ATOM 1282 C C . ARG A 1 165 ? 1.537 -12.957 -12.231 1.00 89.94 165 ARG A C 1
ATOM 1284 O O . ARG A 1 165 ? 2.512 -13.337 -12.871 1.00 89.94 165 ARG A O 1
ATOM 1291 N N . CYS A 1 166 ? 1.369 -11.684 -11.873 1.00 88.38 166 CYS A N 1
ATOM 1292 C CA . CYS A 1 166 ? 2.349 -10.639 -12.174 1.00 88.38 166 CYS A CA 1
ATOM 1293 C C . CYS A 1 166 ? 3.472 -10.557 -11.130 1.00 88.38 166 CYS A C 1
ATOM 1295 O O . CYS A 1 166 ? 4.631 -10.353 -11.484 1.00 88.38 166 CYS A O 1
ATOM 1297 N N . SER A 1 167 ? 3.134 -10.653 -9.844 1.00 87.56 167 SER A N 1
ATOM 1298 C CA . SER A 1 167 ? 4.068 -10.553 -8.726 1.00 87.56 167 SER A CA 1
ATOM 1299 C C . SER A 1 167 ? 3.496 -11.159 -7.446 1.00 87.56 167 SER A C 1
ATOM 1301 O O . SER A 1 167 ? 2.583 -10.624 -6.815 1.00 87.56 167 SER A O 1
ATOM 1303 N N . ILE A 1 168 ? 4.141 -12.229 -6.986 1.00 88.56 168 ILE A N 1
ATOM 1304 C CA . ILE A 1 168 ? 3.854 -12.873 -5.697 1.00 88.56 168 ILE A CA 1
ATOM 1305 C C . ILE A 1 168 ? 4.108 -11.901 -4.528 1.00 88.56 168 ILE A C 1
ATOM 1307 O O . ILE A 1 168 ? 3.412 -11.949 -3.518 1.00 88.56 168 ILE A O 1
ATOM 1311 N N . ALA A 1 169 ? 5.067 -10.976 -4.673 1.00 89.00 169 ALA A N 1
ATOM 1312 C CA . ALA A 1 169 ? 5.421 -10.004 -3.634 1.00 89.00 169 ALA A CA 1
ATOM 1313 C C . ALA A 1 169 ? 4.297 -9.002 -3.342 1.00 89.00 169 ALA A C 1
ATOM 1315 O O . ALA A 1 169 ? 4.181 -8.521 -2.218 1.00 89.00 169 ALA A O 1
ATOM 1316 N N . LEU A 1 170 ? 3.505 -8.664 -4.365 1.00 91.19 170 LEU A N 1
ATOM 1317 C CA . LEU A 1 170 ? 2.491 -7.609 -4.305 1.00 91.19 170 LEU A CA 1
ATOM 1318 C C . LEU A 1 170 ? 1.085 -8.139 -4.018 1.00 91.19 170 LEU A C 1
ATOM 1320 O O . LEU A 1 170 ? 0.207 -7.356 -3.662 1.00 91.19 170 LEU A O 1
ATOM 1324 N N . ALA A 1 171 ? 0.874 -9.454 -4.084 1.00 91.06 171 ALA A N 1
ATOM 1325 C CA . ALA A 1 171 ? -0.367 -10.080 -3.639 1.00 91.06 171 ALA A CA 1
ATOM 1326 C C . ALA A 1 171 ? -0.797 -9.650 -2.215 1.00 91.06 171 ALA A C 1
ATOM 1328 O O . ALA A 1 171 ? -1.938 -9.209 -2.059 1.00 91.06 171 ALA A O 1
ATOM 1329 N N . PRO A 1 172 ? 0.074 -9.665 -1.183 1.00 92.12 172 PRO A N 1
ATOM 1330 C CA . PRO A 1 172 ? -0.322 -9.216 0.152 1.00 92.12 172 PRO A CA 1
ATOM 1331 C C . PRO A 1 172 ? -0.564 -7.701 0.243 1.00 92.12 172 PRO A C 1
ATOM 1333 O O . PRO A 1 172 ? -1.371 -7.272 1.062 1.00 92.12 172 PRO A O 1
ATOM 1336 N N . PHE A 1 173 ? 0.051 -6.890 -0.626 1.00 92.38 173 PHE A N 1
ATOM 1337 C CA . PHE A 1 173 ? -0.224 -5.449 -0.699 1.00 92.38 173 PHE A CA 1
ATOM 1338 C C . PHE A 1 173 ? -1.643 -5.191 -1.212 1.00 92.38 173 PHE A C 1
ATOM 1340 O O . PHE A 1 173 ? -2.361 -4.365 -0.653 1.00 92.38 173 PHE A O 1
ATOM 1347 N N . ALA A 1 174 ? -2.075 -5.927 -2.241 1.00 92.81 174 ALA A N 1
ATOM 1348 C CA . ALA A 1 174 ? -3.438 -5.835 -2.756 1.00 92.81 174 ALA A CA 1
ATOM 1349 C C . ALA A 1 174 ? -4.470 -6.254 -1.695 1.00 92.81 174 ALA A C 1
ATOM 1351 O O . ALA A 1 174 ? -5.473 -5.564 -1.504 1.00 92.81 174 ALA A O 1
ATOM 1352 N N . THR A 1 175 ? -4.204 -7.341 -0.963 1.00 91.81 175 THR A N 1
ATOM 1353 C CA . THR A 1 175 ? -5.055 -7.779 0.155 1.00 91.81 175 THR A CA 1
ATOM 1354 C C . THR A 1 175 ? -5.133 -6.721 1.255 1.00 91.81 175 THR A C 1
ATOM 1356 O O . THR A 1 175 ? -6.227 -6.454 1.749 1.00 91.81 175 THR A O 1
ATOM 1359 N N . LEU A 1 176 ? -4.014 -6.069 1.593 1.00 91.75 176 LEU A N 1
ATOM 1360 C CA . LEU A 1 176 ? -3.998 -4.969 2.558 1.00 91.75 176 LEU A CA 1
ATOM 1361 C C . LEU A 1 176 ? -4.891 -3.815 2.099 1.00 91.75 176 LEU A C 1
ATOM 1363 O O . LEU A 1 176 ? -5.784 -3.417 2.835 1.00 91.75 176 LEU A O 1
ATOM 1367 N N . VAL A 1 177 ? -4.704 -3.310 0.875 1.00 92.75 177 VAL A N 1
ATOM 1368 C CA . VAL A 1 177 ? -5.516 -2.197 0.350 1.00 92.75 177 VAL A CA 1
ATOM 1369 C C . VAL A 1 177 ? -7.007 -2.538 0.395 1.00 92.75 177 VAL A C 1
ATOM 1371 O O . VAL A 1 177 ? -7.820 -1.708 0.794 1.00 92.75 177 VAL A O 1
ATOM 1374 N N . ARG A 1 178 ? -7.376 -3.776 0.050 1.00 90.56 178 ARG A N 1
ATOM 1375 C CA . ARG A 1 178 ? -8.764 -4.241 0.154 1.00 90.56 178 ARG A CA 1
ATOM 1376 C C . ARG A 1 178 ? -9.275 -4.238 1.593 1.00 90.56 178 ARG A C 1
ATOM 1378 O O . ARG A 1 178 ? -10.399 -3.808 1.808 1.00 90.56 178 ARG A O 1
ATOM 1385 N N . ALA A 1 179 ? -8.471 -4.675 2.557 1.00 89.81 179 ALA A N 1
ATOM 1386 C CA . ALA A 1 179 ? -8.853 -4.665 3.966 1.00 89.81 179 ALA A CA 1
ATOM 1387 C C . ALA A 1 179 ? -9.059 -3.230 4.498 1.00 89.81 179 ALA A C 1
ATOM 1389 O O . ALA A 1 179 ? -10.040 -2.968 5.189 1.00 89.81 179 ALA A O 1
ATOM 1390 N N . PHE A 1 180 ? -8.217 -2.272 4.091 1.00 89.50 180 PHE A N 1
ATOM 1391 C CA . PHE A 1 180 ? -8.420 -0.848 4.408 1.00 89.50 180 PHE A CA 1
ATOM 1392 C C . PHE A 1 180 ? -9.726 -0.308 3.813 1.00 89.50 180 PHE A C 1
ATOM 1394 O O . PHE A 1 180 ? -10.464 0.403 4.488 1.00 89.50 180 PHE A O 1
ATOM 1401 N N . LEU A 1 181 ? -10.053 -0.684 2.574 1.00 88.31 181 LEU A N 1
ATOM 1402 C CA . LEU A 1 181 ? -11.310 -0.284 1.939 1.00 88.31 181 LEU A CA 1
ATOM 1403 C C . LEU A 1 181 ? -12.552 -0.830 2.641 1.00 88.31 181 LEU A C 1
ATOM 1405 O O . LEU A 1 181 ? -13.584 -0.166 2.611 1.00 88.31 181 LEU A O 1
ATOM 1409 N N . VAL A 1 182 ? -12.482 -2.036 3.209 1.00 85.25 182 VAL A N 1
ATOM 1410 C CA . VAL A 1 182 ? -13.581 -2.574 4.021 1.00 85.25 182 VAL A CA 1
ATOM 1411 C C . VAL A 1 182 ? -13.722 -1.732 5.290 1.00 85.25 182 VAL A C 1
ATOM 1413 O O . VAL A 1 182 ? -14.810 -1.239 5.556 1.00 85.25 182 VAL A O 1
ATOM 1416 N N . CYS A 1 183 ? -12.609 -1.450 5.974 1.00 82.81 183 CYS A N 1
ATOM 1417 C CA . CYS A 1 183 ? -12.596 -0.653 7.204 1.00 82.81 183 CYS A CA 1
ATOM 1418 C C . CYS A 1 183 ? -13.135 0.780 7.031 1.00 82.81 183 CYS A C 1
ATOM 1420 O O . CYS A 1 183 ? -13.677 1.336 7.975 1.00 82.81 183 CYS A O 1
ATOM 1422 N N . TRP A 1 184 ? -12.978 1.403 5.858 1.00 81.75 184 TRP A N 1
ATOM 1423 C CA . TRP A 1 184 ? -13.510 2.754 5.602 1.00 81.75 184 TRP A CA 1
ATOM 1424 C C . TRP A 1 184 ? -14.959 2.778 5.108 1.00 81.75 184 TRP A C 1
ATOM 1426 O O . TRP A 1 184 ? -15.534 3.856 4.969 1.00 81.75 184 TRP A O 1
ATOM 1436 N N . LYS A 1 185 ? -15.515 1.623 4.733 1.00 71.25 185 LYS A N 1
ATOM 1437 C CA . LYS A 1 185 ? -16.908 1.511 4.278 1.00 71.25 185 LYS A CA 1
ATOM 1438 C C . LYS A 1 185 ? -17.888 1.248 5.422 1.00 71.25 185 LYS A C 1
ATOM 1440 O O . LYS A 1 185 ? -19.082 1.435 5.194 1.00 71.25 185 LYS A O 1
ATOM 1445 N N . ALA A 1 186 ? -17.390 0.774 6.562 1.00 53.69 186 ALA A N 1
ATOM 1446 C CA . ALA A 1 186 ? -18.138 0.578 7.800 1.00 53.69 186 ALA A CA 1
ATOM 1447 C C . ALA A 1 186 ? -18.427 1.918 8.491 1.00 53.69 186 ALA A C 1
ATOM 1449 O O . ALA A 1 186 ? -19.554 2.063 9.015 1.00 53.69 186 ALA A O 1
#

InterPro domains:
  IPR026983 Dynein heavy chain [PTHR45703] (69-180)